Protein AF-A0A652L2B0-F1 (afdb_monomer_lite)

Radius of gyration: 30.52 Å; chains: 1; bounding box: 68×32×92 Å

Foldseek 3Di:
DVVLLVVLLVLLVVLLVQLPDQVQVVCVVPPQVVDPHSVVVRDDPVRSNVSSVVSNVSSVVSVVVSVVVVVVVVQADADLVLVVQLQVQLQVVLLPDWDFPPCVVVSSLVSSCVSCVPSHDSVQKDKDWDDDDVPQQWTKIWIAGVVRPWIKIKTKHWDFDAWDWDQDPVRDTDTGTITRIDMDIDTDGD

pLDDT: mean 88.32, std 8.08, range [51.72, 98.0]

Secondary structure (DSSP, 8-state):
-HHHHHHHHHHHHHHHHHHHS-HHHHHHHHTGGGSSSTTTTPPPHHHHHHHHHHHHHHHHHHHHHHHHHHHHHHTT---HHHHHHHHHHHHHHHHTS-EETT-HHHHHHHHHHHHTTTT--GGGEEEEEEPPPTT--EEEEEEEETT--S-EEEEEEEEEEEEEEEEPTTS-EEEEEEEEEEEEEEES--

Structure (mmCIF, N/CA/C/O backbo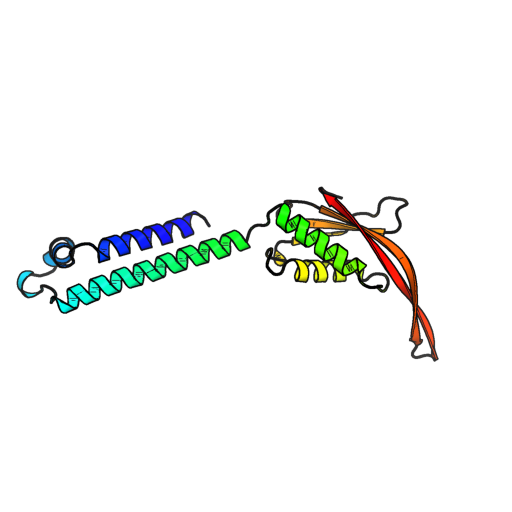ne):
data_AF-A0A652L2B0-F1
#
_entry.id   AF-A0A652L2B0-F1
#
loop_
_atom_site.group_PDB
_atom_site.id
_atom_site.type_symbol
_atom_site.label_atom_id
_atom_site.label_alt_id
_atom_site.label_comp_id
_atom_site.label_asym_id
_atom_site.label_entity_id
_atom_site.label_seq_id
_atom_site.pdbx_PDB_ins_code
_atom_site.Cartn_x
_atom_site.Cartn_y
_atom_site.Cartn_z
_atom_site.occupancy
_atom_site.B_iso_or_equiv
_atom_site.auth_seq_id
_atom_site.auth_comp_id
_atom_site.auth_asym_id
_atom_site.auth_atom_id
_atom_site.pdbx_PDB_model_num
ATOM 1 N N . MET A 1 1 ? -4.116 6.699 -10.993 1.00 77.44 1 MET A N 1
ATOM 2 C CA . MET A 1 1 ? -2.809 6.001 -10.922 1.00 77.44 1 MET A CA 1
ATOM 3 C C . MET A 1 1 ? -2.460 5.206 -12.184 1.00 77.44 1 MET A C 1
ATOM 5 O O . MET A 1 1 ? -1.324 5.304 -12.632 1.00 77.44 1 MET A O 1
ATOM 9 N N . VAL A 1 2 ? -3.421 4.528 -12.829 1.00 85.44 2 VAL A N 1
ATOM 10 C CA . VAL A 1 2 ? -3.210 3.717 -14.054 1.00 85.44 2 VAL A CA 1
ATOM 11 C C . VAL A 1 2 ? -2.380 4.409 -15.151 1.00 85.44 2 VAL A C 1
ATOM 13 O O . VAL A 1 2 ? -1.475 3.799 -15.711 1.00 85.44 2 VAL A O 1
ATOM 16 N N . GLY A 1 3 ? -2.623 5.696 -15.431 1.00 89.00 3 GLY A N 1
ATOM 17 C CA . GLY A 1 3 ? -1.866 6.432 -16.456 1.00 89.00 3 GLY A CA 1
ATOM 18 C C . GLY A 1 3 ? -0.367 6.580 -16.155 1.00 89.00 3 GLY A C 1
ATOM 19 O O . GLY A 1 3 ? 0.449 6.518 -17.071 1.00 89.00 3 GLY A O 1
ATOM 20 N N . VAL A 1 4 ? 0.008 6.726 -14.879 1.00 89.69 4 VAL A N 1
ATOM 21 C CA . VAL A 1 4 ? 1.415 6.833 -14.451 1.00 89.69 4 VAL A CA 1
ATOM 22 C C . VAL A 1 4 ? 2.105 5.471 -14.535 1.00 89.69 4 VAL A C 1
ATOM 24 O O . VAL A 1 4 ? 3.214 5.380 -15.054 1.00 89.69 4 VAL A O 1
ATOM 27 N N . ILE A 1 5 ? 1.419 4.405 -14.110 1.00 93.00 5 ILE A N 1
ATOM 28 C CA . ILE A 1 5 ? 1.907 3.022 -14.227 1.00 93.00 5 ILE A CA 1
ATOM 29 C C . ILE A 1 5 ? 2.167 2.681 -15.703 1.00 93.00 5 ILE A C 1
ATOM 31 O O . ILE A 1 5 ? 3.263 2.252 -16.063 1.00 93.00 5 ILE A O 1
ATOM 35 N N . ALA A 1 6 ? 1.196 2.955 -16.582 1.00 95.50 6 ALA A N 1
ATOM 36 C CA . ALA A 1 6 ? 1.334 2.728 -18.019 1.00 95.50 6 ALA A CA 1
ATOM 37 C C . ALA A 1 6 ? 2.507 3.520 -18.625 1.00 95.50 6 ALA A C 1
ATOM 39 O O . ALA A 1 6 ? 3.259 2.979 -19.436 1.00 95.50 6 ALA A O 1
ATOM 40 N N . LEU A 1 7 ? 2.703 4.776 -18.206 1.00 96.00 7 LEU A N 1
ATOM 41 C CA . LEU A 1 7 ? 3.830 5.596 -18.652 1.00 96.00 7 LEU A CA 1
ATOM 42 C C . LEU A 1 7 ? 5.180 4.943 -18.321 1.00 96.00 7 LEU A C 1
ATOM 44 O O . LEU A 1 7 ? 6.050 4.905 -19.191 1.00 96.00 7 LEU A O 1
ATOM 48 N N . PHE A 1 8 ? 5.362 4.401 -17.113 1.00 96.62 8 PHE A N 1
ATOM 49 C CA . PHE A 1 8 ? 6.611 3.728 -16.736 1.00 96.62 8 PHE A CA 1
ATOM 50 C C . PHE A 1 8 ? 6.899 2.506 -17.611 1.00 96.62 8 PHE A C 1
ATOM 52 O O . PHE A 1 8 ? 8.022 2.357 -18.097 1.00 96.62 8 PHE A O 1
ATOM 59 N N . PHE A 1 9 ? 5.888 1.691 -17.913 1.00 97.06 9 PHE A N 1
ATOM 60 C CA . PHE A 1 9 ? 6.055 0.549 -18.818 1.00 97.06 9 PHE A CA 1
ATOM 61 C C . PHE A 1 9 ? 6.338 0.965 -20.264 1.00 97.06 9 PHE A C 1
ATOM 63 O O . PHE A 1 9 ? 7.178 0.352 -20.926 1.00 97.06 9 PHE A O 1
ATOM 70 N N . ILE A 1 10 ? 5.700 2.031 -20.753 1.00 97.88 10 ILE A N 1
ATOM 71 C CA . ILE A 1 10 ? 5.982 2.583 -22.085 1.00 97.88 10 ILE A CA 1
ATOM 72 C C . ILE A 1 10 ? 7.428 3.083 -22.155 1.00 97.88 10 ILE A C 1
ATOM 74 O O . ILE A 1 10 ? 8.141 2.762 -23.106 1.00 97.88 10 ILE A O 1
ATOM 78 N N . LEU A 1 11 ? 7.889 3.830 -21.148 1.00 96.81 11 LEU A N 1
ATOM 79 C CA . LEU A 1 11 ? 9.273 4.300 -21.080 1.00 96.81 11 LEU A CA 1
ATOM 80 C C . LEU A 1 11 ? 10.252 3.123 -21.032 1.00 96.81 11 LEU A C 1
ATOM 82 O O . LEU A 1 11 ? 11.210 3.110 -21.806 1.00 96.81 11 LEU A O 1
ATOM 86 N N . ALA A 1 12 ? 9.984 2.108 -20.207 1.00 97.12 12 ALA A N 1
ATOM 87 C CA . ALA A 1 12 ? 10.787 0.889 -20.168 1.00 97.12 12 ALA A CA 1
ATOM 88 C C . ALA A 1 12 ? 10.887 0.243 -21.560 1.00 97.12 12 ALA A C 1
ATOM 90 O O . ALA A 1 12 ? 11.993 -0.017 -22.036 1.00 97.12 12 ALA A O 1
ATOM 91 N N . ALA A 1 13 ? 9.761 0.071 -22.261 1.00 97.56 13 ALA A N 1
ATOM 92 C CA . ALA A 1 13 ? 9.728 -0.498 -23.608 1.00 97.56 13 ALA A CA 1
ATOM 93 C C . ALA A 1 13 ? 10.530 0.336 -24.622 1.00 97.56 13 ALA A C 1
ATOM 95 O O . ALA A 1 13 ? 11.301 -0.220 -25.407 1.00 97.56 13 ALA A O 1
ATOM 96 N N . VAL A 1 14 ? 10.412 1.667 -24.581 1.00 96.94 14 VAL A N 1
ATOM 97 C CA . VAL A 1 14 ? 11.200 2.573 -25.435 1.00 96.94 14 VAL A CA 1
ATOM 98 C C . VAL A 1 14 ? 12.698 2.380 -25.193 1.00 96.94 14 VAL A C 1
ATOM 100 O O . VAL A 1 14 ? 13.459 2.246 -26.152 1.00 96.94 14 VAL A O 1
ATOM 103 N N . PHE A 1 15 ? 13.133 2.314 -23.935 1.00 96.00 15 PHE A N 1
ATOM 104 C CA . PHE A 1 15 ? 14.544 2.121 -23.599 1.00 96.00 15 PHE A CA 1
ATOM 105 C C . PHE A 1 15 ? 15.066 0.723 -23.969 1.00 96.00 15 PHE A C 1
ATOM 107 O O . PHE A 1 15 ? 16.205 0.617 -24.429 1.00 96.00 15 PHE A O 1
ATOM 114 N N . VAL A 1 16 ? 14.240 -0.326 -23.875 1.00 96.62 16 VAL A N 1
ATOM 115 C CA . VAL A 1 16 ? 14.579 -1.661 -24.407 1.00 96.62 16 VAL A CA 1
ATOM 116 C C . VAL A 1 16 ? 14.812 -1.586 -25.913 1.00 96.62 16 VAL A C 1
ATOM 118 O O . VAL A 1 16 ? 15.856 -2.025 -26.396 1.00 96.62 16 VAL A O 1
ATOM 121 N N . VAL A 1 17 ? 13.889 -0.971 -26.660 1.00 95.25 17 VAL A N 1
ATOM 122 C CA . VAL A 1 17 ? 14.032 -0.807 -28.114 1.00 95.25 17 VAL A CA 1
ATOM 123 C C . VAL A 1 17 ? 15.309 -0.032 -28.445 1.00 95.25 17 VAL A C 1
ATOM 125 O O . VAL A 1 17 ? 16.081 -0.470 -29.295 1.00 95.25 17 VAL A O 1
ATOM 128 N N . LEU A 1 18 ? 15.592 1.070 -27.746 1.00 92.88 18 LEU A N 1
ATOM 129 C CA . LEU A 1 18 ? 16.825 1.843 -27.939 1.00 92.88 18 LEU A CA 1
ATOM 130 C C . LEU A 1 18 ? 18.097 1.043 -27.613 1.00 92.88 18 LEU A C 1
ATOM 132 O O . LEU A 1 18 ? 19.114 1.229 -28.281 1.00 92.88 18 LEU A O 1
ATOM 136 N N . GLY A 1 19 ? 18.051 0.154 -26.618 1.00 91.75 19 GLY A N 1
ATOM 137 C CA . GLY A 1 19 ? 19.157 -0.740 -26.269 1.00 91.75 19 GLY A CA 1
ATOM 138 C C . GLY A 1 19 ? 19.391 -1.855 -27.295 1.00 91.75 19 GLY A C 1
ATOM 139 O O . GLY A 1 19 ? 20.537 -2.252 -27.516 1.00 91.75 19 GLY A O 1
ATOM 140 N N . CYS A 1 20 ? 18.326 -2.335 -27.945 1.00 93.00 20 CYS A N 1
ATOM 141 C CA . CYS A 1 20 ? 18.383 -3.395 -28.958 1.00 93.00 20 CYS A CA 1
ATOM 142 C C . CYS A 1 20 ? 18.699 -2.880 -30.370 1.00 93.00 20 CYS A C 1
ATOM 144 O O . CYS A 1 20 ? 19.272 -3.613 -31.178 1.00 93.00 20 CYS A O 1
ATOM 146 N N . VAL A 1 21 ? 18.324 -1.641 -30.694 1.00 93.50 21 VAL A N 1
ATOM 147 C CA . VAL A 1 21 ? 18.618 -1.037 -31.997 1.00 93.50 21 VAL A CA 1
ATOM 148 C C . VAL A 1 21 ? 20.118 -0.761 -32.125 1.00 93.50 21 VAL A C 1
ATOM 150 O O . VAL A 1 21 ? 20.822 -0.433 -31.169 1.00 93.50 21 VAL A O 1
ATOM 153 N N . ASP A 1 22 ? 20.626 -0.877 -33.350 1.00 89.19 22 ASP A N 1
ATOM 154 C CA . ASP A 1 22 ? 22.009 -0.537 -33.635 1.00 89.19 22 ASP A CA 1
ATOM 155 C C . ASP A 1 22 ? 22.294 0.951 -33.349 1.00 89.19 22 ASP A C 1
ATOM 157 O O . ASP A 1 22 ? 21.784 1.844 -34.031 1.00 89.19 22 ASP A O 1
ATOM 161 N N . GLN A 1 23 ? 23.125 1.221 -32.338 1.00 87.19 23 GLN A N 1
ATOM 162 C CA . GLN A 1 23 ? 23.474 2.580 -31.917 1.00 87.19 23 GLN A CA 1
ATOM 163 C C . GLN A 1 23 ? 24.174 3.378 -33.007 1.00 87.19 23 GLN A C 1
ATOM 165 O O . GLN A 1 23 ? 23.935 4.580 -33.129 1.00 87.19 23 GLN A O 1
ATOM 170 N N . ARG A 1 24 ? 24.940 2.705 -33.869 1.00 89.38 24 ARG A N 1
ATOM 171 C CA . ARG A 1 24 ? 25.537 3.336 -35.044 1.00 89.38 24 ARG A CA 1
ATOM 172 C C . ARG A 1 24 ? 24.455 3.897 -35.968 1.00 89.38 24 ARG A C 1
ATOM 174 O O . ARG A 1 24 ? 24.535 5.033 -36.430 1.00 89.38 24 ARG A O 1
ATOM 181 N N . ARG A 1 25 ? 23.379 3.136 -36.178 1.00 89.75 25 ARG A N 1
ATOM 182 C CA . ARG A 1 25 ? 22.225 3.568 -36.979 1.00 89.75 25 ARG A CA 1
ATOM 183 C C . ARG A 1 25 ? 21.449 4.706 -36.313 1.00 89.75 25 ARG A C 1
ATOM 185 O O . ARG A 1 25 ? 20.971 5.594 -37.019 1.00 89.75 25 ARG A O 1
ATOM 192 N N . LEU A 1 26 ? 21.325 4.695 -34.984 1.00 89.88 26 LEU A N 1
ATOM 193 C CA . LEU A 1 26 ? 20.711 5.795 -34.229 1.00 89.88 26 LEU A CA 1
ATOM 194 C C . LEU A 1 26 ? 21.518 7.088 -34.369 1.00 89.88 26 LEU A C 1
ATOM 196 O O . LEU A 1 26 ? 20.927 8.129 -34.653 1.00 89.88 26 LEU A O 1
ATOM 200 N N . TYR A 1 27 ? 22.847 7.014 -34.262 1.00 91.81 27 TYR A N 1
ATOM 201 C CA . TYR A 1 27 ? 23.738 8.159 -34.452 1.00 91.81 27 TYR A CA 1
ATOM 202 C C . TYR A 1 27 ? 23.524 8.821 -35.821 1.00 91.81 27 TYR A C 1
ATOM 204 O O . TYR A 1 27 ? 23.238 10.019 -35.909 1.00 91.81 27 TYR A O 1
ATOM 212 N N . TRP A 1 28 ? 23.572 8.026 -36.893 1.00 93.38 28 TRP A N 1
ATOM 213 C CA . TRP A 1 28 ? 23.409 8.538 -38.254 1.00 93.38 28 TRP A CA 1
ATOM 214 C C . TRP A 1 28 ? 22.024 9.135 -38.520 1.00 93.38 28 TRP A C 1
ATOM 216 O O . TRP A 1 28 ? 21.904 10.074 -39.302 1.00 93.38 28 TRP A O 1
ATOM 226 N N . ARG A 1 29 ? 20.977 8.637 -37.852 1.00 92.75 29 ARG A N 1
ATOM 227 C CA . ARG A 1 29 ? 19.613 9.164 -38.011 1.00 92.75 29 ARG A CA 1
ATOM 228 C C . ARG A 1 29 ? 19.322 10.401 -37.168 1.00 92.75 29 ARG A C 1
ATOM 230 O O . ARG A 1 29 ? 18.570 11.256 -37.621 1.00 92.75 29 ARG A O 1
ATOM 237 N N . LEU A 1 30 ? 19.853 10.480 -35.948 1.00 91.56 30 LEU A N 1
ATOM 238 C CA . LEU A 1 30 ? 19.378 11.444 -34.946 1.00 91.56 30 LEU A CA 1
ATOM 239 C C . LEU A 1 30 ? 20.395 12.532 -34.596 1.00 91.56 30 LEU A C 1
ATOM 241 O O . LEU A 1 30 ? 19.986 13.627 -34.205 1.00 91.56 30 LEU A O 1
ATOM 245 N N . SER A 1 31 ? 21.695 12.261 -34.725 1.00 89.12 31 SER A N 1
ATOM 246 C CA . SER A 1 31 ? 22.749 13.174 -34.260 1.00 89.12 31 SER A CA 1
ATOM 247 C C . SER A 1 31 ? 23.747 13.595 -35.331 1.00 89.12 31 SER A C 1
ATOM 249 O O . SER A 1 31 ? 24.297 14.685 -35.208 1.00 89.12 31 SER A O 1
ATOM 251 N N . ALA A 1 32 ? 23.962 12.802 -36.385 1.00 92.94 32 ALA A N 1
ATOM 252 C CA . ALA A 1 32 ? 24.963 13.099 -37.416 1.00 92.94 32 ALA A CA 1
ATOM 253 C C . ALA A 1 32 ? 24.774 14.478 -38.075 1.00 92.94 32 ALA A C 1
ATOM 255 O O . ALA A 1 32 ? 25.750 15.177 -38.327 1.00 92.94 32 ALA A O 1
ATOM 256 N N . TRP A 1 33 ? 23.528 14.926 -38.264 1.00 94.12 33 TRP A N 1
ATOM 257 C CA . TRP A 1 33 ? 23.214 16.236 -38.854 1.00 94.12 33 TRP A CA 1
ATOM 258 C C . TRP A 1 33 ? 23.757 17.437 -38.061 1.00 94.12 33 TRP A C 1
ATOM 260 O O . TRP A 1 33 ? 23.847 18.535 -38.603 1.00 94.12 33 TRP A O 1
ATOM 270 N N . ARG A 1 34 ? 24.106 17.250 -36.780 1.00 94.38 34 ARG A N 1
ATOM 271 C CA . ARG A 1 34 ? 24.633 18.316 -35.913 1.00 94.38 34 ARG A CA 1
ATOM 272 C C . ARG A 1 34 ? 26.104 18.628 -36.185 1.00 94.38 34 ARG A C 1
ATOM 274 O O . ARG A 1 34 ? 26.583 19.678 -35.765 1.00 94.38 34 ARG A O 1
ATOM 281 N N . TYR A 1 35 ? 26.823 17.729 -36.855 1.00 92.75 35 TYR A N 1
ATOM 282 C CA . TYR A 1 35 ? 28.258 17.848 -37.088 1.00 92.75 35 TYR A CA 1
ATOM 283 C C . TYR A 1 35 ? 28.543 18.252 -38.535 1.00 92.75 35 TYR A C 1
ATOM 285 O O . TYR A 1 35 ? 27.925 17.748 -39.469 1.00 92.75 35 TYR A O 1
ATOM 293 N N . ARG A 1 36 ? 29.526 19.142 -38.729 1.00 92.12 36 ARG A N 1
ATOM 294 C CA . ARG A 1 36 ? 30.008 19.530 -40.067 1.00 92.12 36 ARG A CA 1
ATOM 295 C C . ARG A 1 36 ? 30.695 18.366 -40.792 1.00 92.12 36 ARG A C 1
ATOM 297 O O . ARG A 1 36 ? 30.626 18.292 -42.012 1.00 92.12 36 ARG A O 1
ATOM 304 N N . ASP A 1 37 ? 31.324 17.476 -40.026 1.00 93.12 37 ASP A N 1
ATOM 305 C CA . ASP A 1 37 ? 31.871 16.199 -40.482 1.00 93.12 37 ASP A CA 1
ATOM 306 C C . ASP A 1 37 ? 31.379 15.073 -39.548 1.00 93.12 37 ASP A C 1
ATOM 308 O O . ASP A 1 37 ? 31.941 14.871 -38.465 1.00 93.12 37 ASP A O 1
ATOM 312 N N . PRO A 1 38 ? 30.283 14.379 -39.898 1.00 90.31 38 PRO A N 1
ATOM 313 C CA . PRO A 1 38 ? 29.720 13.323 -39.062 1.00 90.31 38 PRO A CA 1
ATOM 314 C C . PRO A 1 38 ? 30.550 12.034 -39.058 1.00 90.31 38 PRO A C 1
ATOM 316 O O . PRO A 1 38 ? 30.502 11.296 -38.080 1.00 90.31 38 PRO A O 1
ATOM 319 N N . ALA A 1 39 ? 31.342 11.756 -40.098 1.00 90.88 39 ALA A N 1
ATOM 320 C CA . ALA A 1 39 ? 32.181 10.556 -40.120 1.00 90.88 39 ALA A CA 1
ATOM 321 C C . ALA A 1 39 ? 33.335 10.667 -39.110 1.00 90.88 39 ALA A C 1
ATOM 323 O O . ALA A 1 39 ? 33.667 9.693 -38.438 1.00 90.88 39 ALA A O 1
ATOM 324 N N . ALA A 1 40 ? 33.897 11.869 -38.947 1.00 90.06 40 ALA A N 1
ATOM 325 C CA . ALA A 1 40 ? 34.946 12.131 -37.961 1.00 90.06 40 ALA A CA 1
ATOM 326 C C . ALA A 1 40 ? 34.450 12.125 -36.500 1.00 90.06 40 ALA A C 1
ATOM 328 O O . ALA A 1 40 ? 35.252 11.960 -35.585 1.00 90.06 40 ALA A O 1
ATOM 329 N N . ASN A 1 41 ? 33.143 12.305 -36.271 1.00 89.12 41 ASN A N 1
ATOM 330 C CA . ASN A 1 41 ? 32.530 12.372 -34.938 1.00 89.12 41 ASN A CA 1
ATOM 331 C C . ASN A 1 41 ? 31.717 11.113 -34.592 1.00 89.12 41 ASN A C 1
ATOM 333 O O . ASN A 1 41 ? 30.843 11.160 -33.720 1.00 89.12 41 ASN A O 1
ATOM 337 N N . GLU A 1 42 ? 31.953 10.004 -35.292 1.00 92.12 42 GLU A N 1
ATOM 338 C CA . GLU A 1 42 ? 31.260 8.752 -35.017 1.00 92.12 42 GLU A CA 1
ATOM 339 C C . GLU A 1 42 ? 31.690 8.179 -33.646 1.00 92.12 42 GLU A C 1
ATOM 341 O O . GLU A 1 42 ? 32.890 8.105 -33.359 1.00 92.12 42 GLU A O 1
ATOM 346 N N . PRO A 1 43 ? 30.750 7.756 -32.776 1.00 89.62 43 PRO A N 1
ATOM 347 C CA . PRO A 1 43 ? 31.089 7.141 -31.499 1.00 89.62 43 PRO A CA 1
ATOM 348 C C . PRO A 1 43 ? 31.899 5.856 -31.688 1.00 89.62 43 PRO A C 1
ATOM 350 O O . PRO A 1 43 ? 31.587 5.029 -32.544 1.00 89.62 43 PRO A O 1
ATOM 353 N N . SER A 1 44 ? 32.898 5.648 -30.831 1.00 91.69 44 SER A N 1
ATOM 354 C CA . SER A 1 44 ? 33.671 4.404 -30.821 1.00 91.69 44 SER A CA 1
ATOM 355 C C . SER A 1 44 ? 32.804 3.189 -30.461 1.00 91.69 44 SER A C 1
ATOM 357 O O . SER A 1 44 ? 31.781 3.304 -29.782 1.00 91.69 44 SER A O 1
ATOM 359 N N . ASP A 1 45 ? 33.246 1.982 -30.826 1.00 90.25 45 ASP A N 1
ATOM 360 C CA . ASP A 1 45 ? 32.544 0.736 -30.473 1.00 90.25 45 ASP A CA 1
ATOM 361 C C . ASP A 1 45 ? 32.377 0.539 -28.960 1.00 90.25 45 ASP A C 1
ATOM 363 O O . ASP A 1 45 ? 31.432 -0.107 -28.500 1.00 90.25 45 ASP A O 1
ATOM 367 N N . ALA A 1 46 ? 33.305 1.078 -28.166 1.00 91.06 46 ALA A N 1
ATOM 368 C CA . ALA A 1 46 ? 33.191 1.091 -26.714 1.00 91.06 46 ALA A CA 1
ATOM 369 C C . ALA A 1 46 ? 32.058 2.023 -26.261 1.00 91.06 46 ALA A C 1
ATOM 371 O O . ALA A 1 46 ? 31.226 1.613 -25.453 1.00 91.06 46 ALA A O 1
ATOM 372 N N . ALA A 1 47 ? 31.971 3.230 -26.830 1.00 90.31 47 ALA A N 1
ATOM 373 C CA . ALA A 1 47 ? 30.892 4.171 -26.540 1.00 90.31 47 ALA A CA 1
ATOM 374 C C . ALA A 1 47 ? 29.518 3.604 -26.936 1.00 90.31 47 ALA A C 1
ATOM 376 O O . ALA A 1 47 ? 28.578 3.686 -26.148 1.00 90.31 47 ALA A O 1
ATOM 377 N N . ASN A 1 48 ? 29.421 2.936 -28.092 1.00 89.88 48 ASN A N 1
ATOM 378 C CA . ASN A 1 48 ? 28.193 2.264 -28.531 1.00 89.88 48 ASN A CA 1
ATOM 379 C C . ASN A 1 48 ? 27.785 1.116 -27.589 1.00 89.88 48 ASN A C 1
ATOM 381 O O . ASN A 1 48 ? 26.605 0.901 -27.320 1.00 89.88 48 ASN A O 1
ATOM 385 N N . ARG A 1 49 ? 28.748 0.359 -27.048 1.00 90.81 49 ARG A N 1
ATOM 386 C CA . ARG A 1 49 ? 28.445 -0.668 -26.037 1.00 90.81 49 ARG A CA 1
ATOM 387 C C . ARG A 1 49 ? 27.930 -0.040 -24.747 1.00 90.81 49 ARG A C 1
ATOM 389 O O . ARG A 1 49 ? 26.888 -0.465 -24.254 1.00 90.81 49 ARG A O 1
ATOM 396 N N . VAL A 1 50 ? 28.610 0.987 -24.241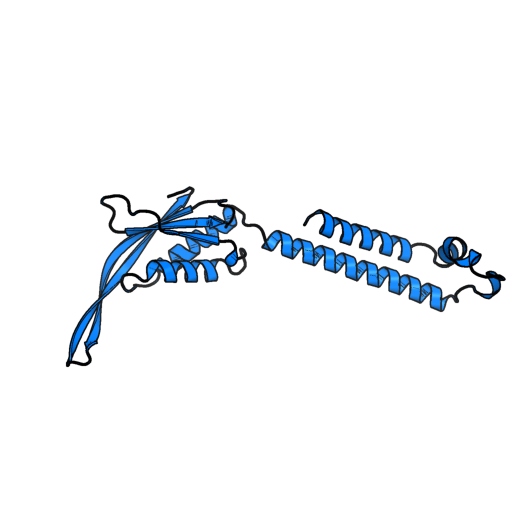 1.00 92.88 50 VAL A N 1
ATOM 397 C CA . VAL A 1 50 ? 28.193 1.715 -23.031 1.00 92.88 50 VAL A CA 1
ATOM 398 C C . VAL A 1 50 ? 26.794 2.302 -23.200 1.00 92.88 50 VAL A C 1
ATOM 400 O O . VAL A 1 50 ? 25.972 2.163 -22.300 1.00 92.88 50 VAL A O 1
ATOM 403 N N . GLY A 1 51 ? 26.481 2.883 -24.359 1.00 90.44 51 GLY A N 1
ATOM 404 C CA . GLY A 1 51 ? 25.153 3.421 -24.631 1.00 90.44 51 GLY A CA 1
ATOM 405 C C . GLY A 1 51 ? 24.058 2.350 -24.615 1.00 90.44 51 GLY A C 1
ATOM 406 O O . GLY A 1 51 ? 22.978 2.611 -24.086 1.00 90.44 51 GLY A O 1
ATOM 407 N N . ARG A 1 52 ? 24.316 1.142 -25.142 1.00 93.44 52 ARG A N 1
ATOM 408 C CA . ARG A 1 52 ? 23.353 0.024 -25.059 1.00 93.44 52 ARG A CA 1
ATOM 409 C C . ARG A 1 52 ? 23.127 -0.396 -23.613 1.00 93.44 52 ARG A C 1
ATOM 411 O O . ARG A 1 52 ? 21.982 -0.541 -23.196 1.00 93.44 52 ARG A O 1
ATOM 418 N N . PHE A 1 53 ? 24.205 -0.537 -22.842 1.00 94.75 53 PHE A N 1
ATOM 419 C CA . PHE A 1 53 ? 24.113 -0.863 -21.419 1.00 94.75 53 PHE A CA 1
ATOM 420 C C . PHE A 1 53 ? 23.348 0.203 -20.633 1.00 94.75 53 PHE A C 1
ATOM 422 O O . PHE A 1 53 ? 22.475 -0.144 -19.846 1.00 94.75 53 PHE A O 1
ATOM 429 N N . ALA A 1 54 ? 23.617 1.485 -20.877 1.00 95.00 54 ALA A N 1
ATOM 430 C CA . ALA A 1 54 ? 22.913 2.582 -20.222 1.00 95.00 54 ALA A CA 1
ATOM 431 C C . ALA A 1 54 ? 21.413 2.583 -20.558 1.00 95.00 54 ALA A C 1
ATOM 433 O O . ALA A 1 54 ? 20.589 2.745 -19.661 1.00 95.00 54 ALA A O 1
ATOM 434 N N . ALA A 1 55 ? 21.048 2.351 -21.825 1.00 94.12 55 ALA A N 1
ATOM 435 C CA . ALA A 1 55 ? 19.649 2.249 -22.233 1.00 94.12 55 ALA A CA 1
ATOM 436 C C . ALA A 1 55 ? 18.938 1.073 -21.543 1.00 94.12 55 ALA A C 1
ATOM 438 O O . ALA A 1 55 ? 17.852 1.253 -21.001 1.00 94.12 55 ALA A O 1
ATOM 439 N N . LEU A 1 56 ? 19.564 -0.106 -21.489 1.00 96.31 56 LEU A N 1
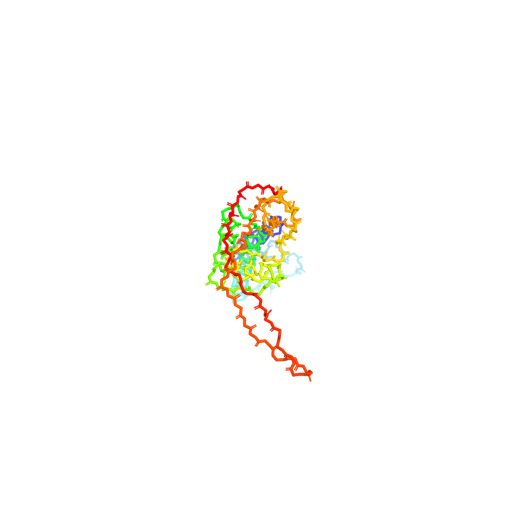ATOM 440 C CA . LEU A 1 56 ? 18.989 -1.272 -20.810 1.00 96.31 56 LEU A CA 1
ATOM 441 C C . LEU A 1 56 ? 18.902 -1.088 -19.288 1.00 96.31 56 LEU A C 1
ATOM 443 O O . LEU A 1 56 ? 17.922 -1.508 -18.679 1.00 96.31 56 LEU A O 1
ATOM 447 N N . LEU A 1 57 ? 19.882 -0.423 -18.673 1.00 97.62 57 LEU A N 1
ATOM 448 C CA . LEU A 1 57 ? 19.833 -0.074 -17.253 1.00 97.62 57 LEU A CA 1
ATOM 449 C C . LEU A 1 57 ? 18.646 0.852 -16.974 1.00 97.62 57 LEU A C 1
ATOM 451 O O . LEU A 1 57 ? 17.860 0.580 -16.070 1.00 97.62 57 LEU A O 1
ATOM 455 N N . LEU A 1 58 ? 18.473 1.906 -17.777 1.00 97.38 58 LEU A N 1
ATOM 456 C CA . LEU A 1 58 ? 17.329 2.813 -17.654 1.00 97.38 58 LEU A CA 1
ATOM 457 C C . LEU A 1 58 ? 15.999 2.086 -17.874 1.00 97.38 58 LEU A C 1
ATOM 459 O O . LEU A 1 58 ? 15.048 2.350 -17.143 1.00 97.38 58 LEU A O 1
ATOM 463 N N . ALA A 1 59 ? 15.933 1.139 -18.814 1.00 97.62 59 ALA A N 1
ATOM 464 C CA . ALA A 1 59 ? 14.758 0.286 -18.970 1.00 97.62 59 ALA A CA 1
ATOM 465 C C . ALA A 1 59 ? 14.446 -0.494 -17.685 1.00 97.62 59 ALA A C 1
ATOM 467 O O . ALA A 1 59 ? 13.295 -0.520 -17.257 1.00 97.62 59 ALA A O 1
ATOM 468 N N . GLY A 1 60 ? 15.465 -1.074 -17.044 1.00 97.50 60 GLY A N 1
ATOM 469 C CA . GLY A 1 60 ? 15.323 -1.767 -15.763 1.00 97.50 60 GLY A CA 1
ATOM 470 C C . GLY A 1 60 ? 14.827 -0.852 -14.639 1.00 97.50 60 GLY A C 1
ATOM 471 O O . GLY A 1 60 ? 13.949 -1.248 -13.879 1.00 97.50 60 GLY A O 1
ATOM 472 N N . VAL A 1 61 ? 15.323 0.388 -14.569 1.00 98.00 61 VAL A N 1
ATOM 473 C CA . VAL A 1 61 ? 14.856 1.391 -13.593 1.00 98.00 61 VAL A CA 1
ATOM 474 C C . VAL A 1 61 ? 13.376 1.713 -13.800 1.00 98.00 61 VAL A C 1
ATOM 476 O O . VAL A 1 61 ? 12.614 1.713 -12.835 1.00 98.00 61 VAL A O 1
ATOM 479 N N . TRP A 1 62 ? 12.950 1.947 -15.044 1.00 97.81 62 TRP A N 1
ATOM 480 C CA . TRP A 1 62 ? 11.545 2.231 -15.346 1.00 97.81 62 TRP A CA 1
ATOM 481 C C . TRP A 1 62 ? 10.636 1.031 -15.094 1.00 97.81 62 TRP A C 1
ATOM 483 O O . TRP A 1 62 ? 9.542 1.207 -14.565 1.00 97.81 62 TRP A O 1
ATOM 493 N N . LEU A 1 63 ? 11.094 -0.182 -15.412 1.00 97.62 63 LEU A N 1
ATOM 494 C CA . LEU A 1 63 ? 10.368 -1.412 -15.103 1.00 97.62 63 LEU A CA 1
ATOM 495 C C . LEU A 1 63 ? 10.170 -1.560 -13.588 1.00 97.62 63 LEU A C 1
ATOM 497 O O . LEU A 1 63 ? 9.053 -1.777 -13.134 1.00 97.62 63 LEU A O 1
ATOM 501 N N . PHE A 1 64 ? 11.241 -1.385 -12.809 1.00 96.75 64 PHE A N 1
ATOM 502 C CA . PHE A 1 64 ? 11.184 -1.453 -11.351 1.00 96.75 64 PHE A CA 1
ATOM 503 C C . PHE A 1 64 ? 10.242 -0.394 -10.766 1.00 96.75 64 PHE A C 1
ATOM 505 O O . PHE A 1 64 ? 9.420 -0.713 -9.911 1.00 96.75 64 PHE A O 1
ATOM 512 N N . ALA A 1 65 ? 10.315 0.848 -11.253 1.00 95.88 65 ALA A N 1
ATOM 513 C CA . ALA A 1 65 ? 9.395 1.910 -10.849 1.00 95.88 65 ALA A CA 1
ATOM 514 C C . ALA A 1 65 ? 7.933 1.569 -11.191 1.00 95.88 65 ALA A C 1
ATOM 516 O O . ALA A 1 65 ? 7.047 1.810 -10.375 1.00 95.88 65 ALA A O 1
ATOM 517 N N . GLY A 1 66 ? 7.689 0.965 -12.361 1.00 94.94 66 GLY A N 1
ATOM 518 C CA . GLY A 1 66 ? 6.387 0.436 -12.771 1.00 94.94 66 GLY A CA 1
ATOM 519 C C . GLY A 1 66 ? 5.841 -0.606 -11.798 1.00 94.94 66 GLY A C 1
ATOM 520 O O . GLY A 1 66 ? 4.716 -0.454 -11.329 1.00 94.94 66 GLY A O 1
ATOM 521 N N . CYS A 1 67 ? 6.649 -1.607 -11.438 1.00 94.12 67 CYS A N 1
ATOM 522 C CA . CYS A 1 67 ? 6.270 -2.624 -10.453 1.00 94.12 67 CYS A CA 1
ATOM 523 C C . CYS A 1 67 ? 5.950 -2.009 -9.091 1.00 94.12 67 CYS A C 1
ATOM 525 O O . CYS A 1 67 ? 4.872 -2.238 -8.562 1.00 94.12 67 CYS A O 1
ATOM 527 N N . ARG A 1 68 ? 6.821 -1.135 -8.572 1.00 92.94 68 ARG A N 1
ATOM 528 C CA . ARG A 1 68 ? 6.584 -0.475 -7.279 1.00 92.94 68 ARG A CA 1
ATOM 529 C C . ARG A 1 68 ? 5.327 0.391 -7.266 1.00 92.94 68 ARG A C 1
ATOM 531 O O . ARG A 1 68 ? 4.692 0.515 -6.227 1.00 92.94 68 ARG A O 1
ATOM 538 N N . ALA A 1 69 ? 4.988 1.011 -8.394 1.00 89.62 69 ALA A N 1
ATOM 539 C CA . ALA A 1 69 ? 3.764 1.789 -8.520 1.00 89.62 69 ALA A CA 1
ATOM 540 C C . ALA A 1 69 ? 2.507 0.904 -8.572 1.00 89.62 69 ALA A C 1
ATOM 542 O O . ALA A 1 69 ? 1.461 1.358 -8.120 1.00 89.62 69 ALA A O 1
ATOM 543 N N . MET A 1 70 ? 2.600 -0.323 -9.102 1.00 87.44 70 MET A N 1
ATOM 544 C CA . MET A 1 70 ? 1.521 -1.314 -9.005 1.00 87.44 70 MET A CA 1
ATOM 545 C C 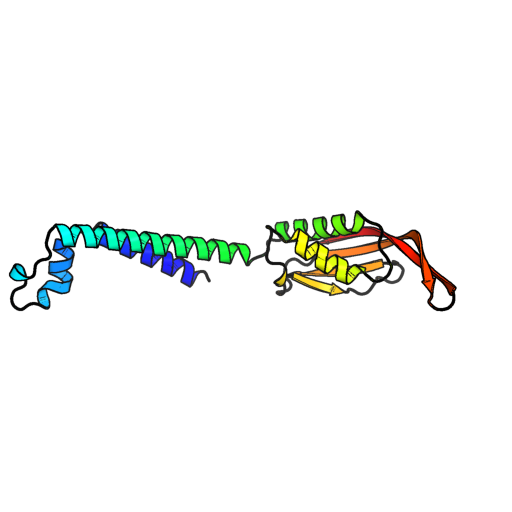. MET A 1 70 ? 1.367 -1.808 -7.571 1.00 87.44 70 MET A C 1
ATOM 547 O O . MET A 1 70 ? 0.275 -1.689 -7.044 1.00 87.44 70 MET A O 1
ATOM 551 N N . ASP A 1 71 ? 2.456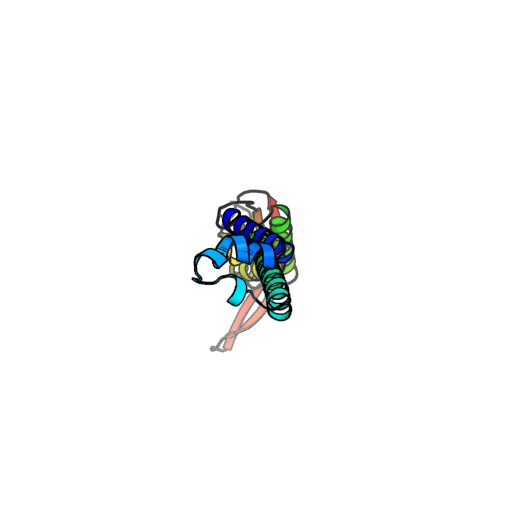 -2.221 -6.913 1.00 85.31 71 ASP A N 1
ATOM 552 C CA . ASP A 1 71 ? 2.413 -2.669 -5.510 1.00 85.31 71 ASP A CA 1
ATOM 553 C C . ASP A 1 71 ? 1.793 -1.598 -4.600 1.00 85.31 71 ASP A C 1
ATOM 555 O O . ASP A 1 71 ? 0.990 -1.892 -3.720 1.00 85.31 71 ASP A O 1
ATOM 559 N N . PHE A 1 72 ? 2.153 -0.331 -4.832 1.00 81.81 72 PHE A N 1
ATOM 560 C CA . PHE A 1 72 ? 1.563 0.790 -4.111 1.00 81.81 72 PHE A CA 1
ATOM 561 C C . PHE A 1 72 ? 0.075 0.955 -4.413 1.00 81.81 72 PHE A C 1
ATOM 563 O O . PHE A 1 72 ? -0.670 1.263 -3.499 1.00 81.81 72 PHE A O 1
ATOM 570 N N . ALA A 1 73 ? -0.348 0.797 -5.670 1.00 81.06 73 ALA A N 1
ATOM 571 C CA . ALA A 1 73 ? -1.745 0.953 -6.059 1.00 81.06 73 ALA A CA 1
ATOM 572 C C . ALA A 1 73 ? -2.629 -0.197 -5.557 1.00 81.06 73 ALA A C 1
ATOM 574 O O . ALA A 1 73 ? -3.761 0.064 -5.163 1.00 81.06 73 ALA A O 1
ATOM 575 N N . ASP A 1 74 ? -2.110 -1.424 -5.554 1.00 77.12 74 ASP A N 1
ATOM 576 C CA . ASP A 1 74 ? -2.802 -2.598 -5.021 1.00 77.12 74 ASP A CA 1
ATOM 577 C C . ASP A 1 74 ? -2.940 -2.476 -3.499 1.00 77.12 74 ASP A C 1
ATOM 579 O O . ASP A 1 74 ? -4.044 -2.576 -2.974 1.00 77.12 74 ASP A O 1
ATOM 583 N N . GLY A 1 75 ? -1.859 -2.107 -2.799 1.00 70.38 75 GLY A N 1
ATOM 584 C CA . GLY A 1 75 ? -1.882 -1.827 -1.358 1.00 70.38 75 GLY A CA 1
ATOM 585 C C . GLY A 1 75 ? -2.634 -0.549 -0.957 1.00 70.38 75 GLY A C 1
ATOM 586 O O . GLY A 1 75 ? -2.568 -0.146 0.201 1.00 70.38 75 GLY A O 1
ATOM 587 N N . ASP A 1 76 ? -3.301 0.123 -1.898 1.00 74.31 76 ASP A N 1
ATOM 588 C CA . ASP A 1 76 ? -4.107 1.324 -1.663 1.00 74.31 76 ASP A CA 1
ATOM 589 C C . ASP A 1 76 ? -5.613 1.015 -1.644 1.00 74.31 76 ASP A C 1
ATOM 591 O O . ASP A 1 76 ? -6.406 1.814 -1.139 1.00 74.31 76 ASP A O 1
ATOM 595 N N . SER A 1 77 ? -6.033 -0.117 -2.210 1.00 81.12 77 SER A N 1
ATOM 596 C CA . SER A 1 77 ? -7.440 -0.515 -2.299 1.00 81.12 77 SER A CA 1
ATOM 597 C C . SER A 1 77 ? -7.766 -1.629 -1.319 1.00 81.12 77 SER A C 1
ATOM 599 O O . SER A 1 77 ? -6.967 -2.534 -1.135 1.00 81.12 77 SER A O 1
ATOM 601 N N . TRP A 1 78 ? -8.966 -1.573 -0.748 1.00 87.81 78 TRP A N 1
ATOM 602 C CA . TRP A 1 78 ? -9.541 -2.682 0.004 1.00 87.81 78 TRP A CA 1
ATOM 603 C C . TRP A 1 78 ? -10.434 -3.510 -0.912 1.00 87.81 78 TRP A C 1
ATOM 605 O O . TRP A 1 78 ? -11.237 -2.964 -1.673 1.00 87.81 78 TRP A O 1
ATOM 615 N N . THR A 1 79 ? -10.347 -4.824 -0.809 1.00 90.00 79 THR A N 1
ATOM 616 C CA . THR A 1 79 ? -11.367 -5.748 -1.303 1.00 90.00 79 THR A CA 1
ATOM 617 C C . THR A 1 79 ? -12.363 -6.078 -0.193 1.00 90.00 79 THR A C 1
ATOM 619 O O . THR A 1 79 ? -12.104 -5.879 0.998 1.00 90.00 79 THR A O 1
ATOM 622 N N . ARG A 1 80 ? -13.537 -6.605 -0.569 1.00 91.69 80 ARG A N 1
ATOM 623 C CA . ARG A 1 80 ? -14.540 -7.044 0.414 1.00 91.69 80 ARG A CA 1
ATOM 624 C C . ARG A 1 80 ? -13.987 -8.156 1.304 1.00 91.69 80 ARG A C 1
ATOM 626 O O . ARG A 1 80 ? -14.299 -8.202 2.491 1.00 91.69 80 ARG A O 1
ATOM 633 N N . GLU A 1 81 ? -13.210 -9.059 0.721 1.00 92.00 81 GLU A N 1
ATOM 634 C CA . GLU A 1 81 ? -12.614 -10.205 1.393 1.00 92.00 81 GLU A CA 1
ATOM 635 C C . GLU A 1 81 ? -11.536 -9.777 2.397 1.00 92.00 81 GLU A C 1
ATOM 637 O O . GLU A 1 81 ? -11.587 -10.228 3.539 1.00 92.00 81 GLU A O 1
ATOM 642 N N . GLU A 1 82 ? -10.630 -8.869 2.020 1.00 92.12 82 GLU A N 1
ATOM 643 C CA . GLU A 1 82 ? -9.638 -8.282 2.940 1.00 92.12 82 GLU A CA 1
ATOM 644 C C . GLU A 1 82 ? -10.338 -7.559 4.095 1.00 92.12 82 GLU A C 1
ATOM 646 O O . GLU A 1 82 ? -10.030 -7.796 5.261 1.00 92.12 82 GLU A O 1
ATOM 651 N N . MET A 1 83 ? -11.361 -6.754 3.788 1.00 93.62 83 MET A N 1
ATOM 652 C CA . MET A 1 83 ? -12.132 -6.043 4.807 1.00 93.62 83 MET A CA 1
ATOM 653 C C . MET A 1 83 ? -12.802 -7.008 5.793 1.00 93.62 83 MET A C 1
ATOM 655 O O . MET A 1 83 ? -12.749 -6.802 7.005 1.00 93.62 83 MET A O 1
ATOM 659 N N . ARG A 1 84 ? -13.399 -8.095 5.291 1.00 94.88 84 ARG A N 1
ATOM 660 C CA . ARG A 1 84 ? -14.000 -9.130 6.137 1.00 94.88 84 ARG A CA 1
ATOM 661 C C . ARG A 1 84 ? -12.959 -9.785 7.041 1.00 94.88 84 ARG A C 1
ATOM 663 O O . ARG A 1 84 ? -13.228 -9.954 8.227 1.00 94.88 84 ARG A O 1
ATOM 670 N N . THR A 1 85 ? -11.804 -10.152 6.491 1.00 94.75 85 THR A N 1
ATOM 671 C CA . THR A 1 85 ? -10.703 -10.768 7.246 1.00 94.75 85 THR A CA 1
ATOM 672 C C . THR A 1 85 ? -10.243 -9.852 8.375 1.00 94.75 85 THR A C 1
ATOM 674 O O . THR A 1 85 ? -10.172 -10.293 9.519 1.00 94.75 85 THR A O 1
ATOM 677 N N . VAL A 1 86 ? -10.023 -8.569 8.083 1.00 95.06 86 VAL A N 1
ATOM 678 C CA . VAL A 1 86 ? -9.564 -7.579 9.067 1.00 95.06 86 VAL A CA 1
ATOM 679 C C . VAL A 1 86 ? -10.603 -7.328 10.152 1.00 95.06 86 VAL A C 1
ATOM 681 O O . VAL A 1 86 ? -10.266 -7.325 11.333 1.00 95.06 86 VAL A O 1
ATOM 684 N N . VAL A 1 87 ? -11.873 -7.162 9.779 1.00 95.31 87 VAL A N 1
ATOM 685 C CA . VAL A 1 87 ? -12.957 -6.930 10.742 1.00 95.31 87 VAL A CA 1
ATOM 686 C C . VAL A 1 87 ? -13.150 -8.135 11.668 1.00 95.31 87 VAL A C 1
ATOM 688 O O . VAL A 1 87 ? -13.302 -7.953 12.875 1.00 95.31 87 VAL A O 1
ATOM 691 N N . VAL A 1 88 ? -13.118 -9.357 11.128 1.00 95.31 88 VAL A N 1
ATOM 692 C CA . VAL A 1 88 ? -13.246 -10.587 11.927 1.00 95.31 88 VAL A CA 1
ATOM 693 C C . VAL A 1 88 ? -12.034 -10.772 12.838 1.00 95.31 88 VAL A C 1
ATOM 695 O O . VAL A 1 88 ? -12.215 -11.004 14.028 1.00 95.31 88 VAL A O 1
ATOM 698 N N . ALA A 1 89 ? -10.814 -10.599 12.326 1.00 95.12 89 ALA A N 1
ATOM 699 C CA . ALA A 1 89 ? -9.598 -10.721 13.130 1.00 95.12 89 ALA A CA 1
ATOM 700 C C . ALA A 1 89 ? -9.541 -9.675 14.260 1.00 95.12 89 ALA A C 1
ATOM 702 O O . ALA A 1 89 ? -9.151 -9.991 15.387 1.00 95.12 89 ALA A O 1
ATOM 703 N N . ALA A 1 90 ? -9.976 -8.440 13.992 1.00 94.56 90 ALA A N 1
ATOM 704 C CA . ALA A 1 90 ? -10.074 -7.402 15.013 1.00 94.56 90 ALA A CA 1
ATOM 705 C C . ALA A 1 90 ? -11.108 -7.757 16.095 1.00 94.56 90 ALA A C 1
ATOM 707 O O . ALA A 1 90 ? -10.853 -7.557 17.283 1.00 94.56 90 ALA A O 1
ATOM 708 N N . ALA A 1 91 ? -12.254 -8.318 15.699 1.00 93.31 91 ALA A N 1
ATOM 709 C CA . ALA A 1 91 ? -13.280 -8.771 16.629 1.00 93.31 91 ALA A CA 1
ATOM 710 C C . ALA A 1 91 ? -12.782 -9.930 17.513 1.00 93.31 91 ALA A C 1
ATOM 712 O O . ALA A 1 91 ? -12.902 -9.849 18.734 1.00 93.31 91 ALA A O 1
ATOM 713 N N . GLU A 1 92 ? -12.135 -10.942 16.926 1.00 92.69 92 GLU A N 1
ATOM 714 C CA . GLU A 1 92 ? -11.526 -12.067 17.658 1.00 92.69 92 GLU A CA 1
ATOM 715 C C . GLU A 1 92 ? -10.449 -11.599 18.650 1.00 92.69 92 GLU A C 1
ATOM 717 O O . GLU A 1 92 ? -10.374 -12.097 19.772 1.00 92.69 92 GLU A O 1
ATOM 722 N N . THR A 1 93 ? -9.644 -10.603 18.268 1.00 91.94 93 THR A N 1
ATOM 723 C CA . THR A 1 93 ? -8.614 -10.020 19.145 1.00 91.94 93 THR A CA 1
ATOM 724 C C . THR A 1 93 ? -9.237 -9.345 20.367 1.00 91.94 93 THR A C 1
ATOM 726 O O . THR A 1 93 ? -8.717 -9.463 21.475 1.00 91.94 93 THR A O 1
ATOM 729 N N . ILE A 1 94 ? -10.371 -8.664 20.191 1.00 89.44 94 ILE A N 1
ATOM 730 C CA . ILE A 1 94 ? -11.096 -8.040 21.302 1.00 89.44 94 ILE A CA 1
ATOM 731 C C . ILE A 1 94 ? -11.737 -9.095 22.208 1.00 89.44 94 ILE A C 1
ATOM 733 O O . ILE A 1 94 ? -11.715 -8.933 23.424 1.00 89.44 94 ILE A O 1
ATOM 737 N N . GLU A 1 95 ? -12.295 -10.165 21.643 1.00 89.50 95 GLU A N 1
ATOM 738 C CA . GLU A 1 95 ? -12.915 -11.251 22.416 1.00 89.50 95 GLU A CA 1
ATOM 739 C C . GLU A 1 95 ? -11.920 -12.067 23.250 1.00 89.50 95 GLU A C 1
ATOM 741 O O . GLU A 1 95 ? -12.323 -12.704 24.223 1.00 89.50 95 GLU A O 1
ATOM 746 N N . ALA A 1 96 ? -10.639 -12.082 22.872 1.00 87.00 96 ALA A N 1
ATOM 747 C CA . ALA A 1 96 ? -9.637 -12.945 23.493 1.00 87.00 96 ALA A CA 1
ATOM 748 C C . ALA A 1 96 ? -9.359 -12.619 24.972 1.00 87.00 96 ALA A C 1
ATOM 750 O O . ALA A 1 96 ? -9.005 -13.520 25.734 1.00 87.00 96 ALA A O 1
ATOM 751 N N . ASP A 1 97 ? -9.538 -11.360 25.374 1.00 83.12 97 ASP A N 1
ATOM 752 C CA . ASP A 1 97 ? -9.200 -10.855 26.705 1.00 83.12 97 ASP A CA 1
ATOM 753 C C . ASP A 1 97 ? -10.417 -10.198 27.387 1.00 83.12 97 ASP A C 1
ATOM 755 O O . ASP A 1 97 ? -11.360 -9.752 26.733 1.00 83.12 97 ASP A O 1
ATOM 759 N N . ALA A 1 98 ? -10.407 -10.134 28.723 1.00 77.81 98 ALA A N 1
ATOM 760 C CA . ALA A 1 98 ? -11.408 -9.397 29.495 1.00 77.81 98 ALA A CA 1
ATOM 761 C C . ALA A 1 98 ? -11.016 -7.918 29.595 1.00 77.81 98 ALA A C 1
ATOM 763 O O . ALA A 1 98 ? -9.854 -7.597 29.855 1.00 77.81 98 ALA A O 1
ATOM 764 N N . HIS A 1 99 ? -11.989 -7.015 29.432 1.00 79.38 99 HIS A N 1
ATOM 765 C CA . HIS A 1 99 ? -11.701 -5.585 29.274 1.00 79.38 99 HIS A CA 1
ATOM 766 C C . HIS A 1 99 ? -12.437 -4.696 30.276 1.00 79.38 99 HIS A C 1
ATOM 768 O O . HIS A 1 99 ? -13.586 -4.979 30.640 1.00 79.38 99 HIS A O 1
ATOM 774 N N . PRO A 1 100 ? -11.816 -3.581 30.708 1.00 75.19 100 PRO A N 1
ATOM 775 C CA . PRO A 1 100 ? -12.493 -2.576 31.514 1.00 75.19 100 PRO A CA 1
ATOM 776 C C . PRO A 1 100 ? -13.590 -1.874 30.701 1.00 75.19 100 PRO A C 1
ATOM 778 O O . PRO A 1 100 ? -13.493 -1.701 29.482 1.00 75.19 100 PRO A O 1
ATOM 781 N N . SER A 1 101 ? -14.647 -1.424 31.379 1.00 70.88 101 SER A N 1
ATOM 782 C CA . SER A 1 101 ? -15.740 -0.711 30.715 1.00 70.88 101 SER A CA 1
ATOM 783 C C . SER A 1 101 ? -15.272 0.574 30.019 1.00 70.88 101 SER A C 1
ATOM 785 O O . SER A 1 101 ? -14.516 1.372 30.569 1.00 70.88 101 SER A O 1
ATOM 787 N N . GLY A 1 102 ? -15.786 0.805 28.807 1.00 68.31 102 GLY A N 1
ATOM 788 C CA . GLY A 1 102 ? -15.631 2.071 28.080 1.00 68.31 102 GLY A CA 1
ATOM 789 C C . GLY A 1 102 ? -14.393 2.188 27.185 1.00 68.31 102 GLY A C 1
ATOM 790 O O . GLY A 1 102 ? -14.209 3.239 26.581 1.00 68.31 102 GLY A O 1
ATOM 791 N N . ALA A 1 103 ? -13.572 1.139 27.059 1.00 72.94 103 ALA A N 1
ATOM 792 C CA . ALA A 1 103 ? -12.380 1.144 26.200 1.00 72.94 103 ALA A CA 1
ATOM 793 C C . ALA A 1 103 ? -12.613 0.604 24.770 1.00 72.94 103 ALA A C 1
ATOM 795 O O . ALA A 1 103 ? -11.698 0.640 23.948 1.00 72.94 103 ALA A O 1
ATOM 796 N N . THR A 1 104 ? -13.822 0.128 24.450 1.00 79.44 104 THR A N 1
ATOM 797 C CA . THR A 1 104 ? -14.106 -0.656 23.233 1.00 79.44 104 THR A CA 1
ATOM 798 C C . THR A 1 104 ? -13.771 0.078 21.927 1.00 79.44 104 THR A C 1
ATOM 800 O O . THR A 1 104 ? -13.246 -0.543 21.013 1.00 79.44 104 THR A O 1
ATOM 803 N N . ASP A 1 105 ? -13.971 1.398 21.852 1.00 84.12 105 ASP A N 1
ATOM 804 C CA . ASP A 1 105 ? -13.641 2.203 20.661 1.00 84.12 105 ASP A CA 1
ATOM 805 C C . ASP A 1 105 ? -12.124 2.286 20.393 1.00 84.12 105 ASP A C 1
ATOM 807 O O . ASP A 1 105 ? -11.642 1.964 19.303 1.00 84.12 105 ASP A O 1
ATOM 811 N N . SER A 1 106 ? -11.342 2.637 21.421 1.00 84.69 106 SER A N 1
ATOM 812 C CA . SER A 1 106 ? -9.876 2.680 21.327 1.00 84.69 106 SER A CA 1
ATOM 813 C C . SER A 1 106 ? -9.269 1.307 21.049 1.00 84.69 106 SER A C 1
ATOM 815 O O . SER A 1 106 ? -8.280 1.192 20.331 1.00 84.69 106 SER A O 1
ATOM 817 N N . MET A 1 107 ? -9.884 0.262 21.593 1.00 87.06 107 MET A N 1
ATOM 818 C CA . MET A 1 107 ? -9.466 -1.115 21.386 1.00 87.06 107 MET A CA 1
ATOM 819 C C . MET A 1 107 ? -9.767 -1.611 19.980 1.00 87.06 107 MET A C 1
ATOM 821 O O . MET A 1 107 ? -8.922 -2.259 19.378 1.00 87.06 107 MET A O 1
ATOM 825 N N . LEU A 1 108 ? -10.938 -1.272 19.440 1.00 90.25 108 LEU A N 1
ATOM 826 C CA . LEU A 1 108 ? -11.298 -1.585 18.062 1.00 90.25 108 LEU A CA 1
ATOM 827 C C . LEU A 1 108 ? -10.378 -0.888 17.073 1.00 90.25 108 LEU A C 1
ATOM 829 O O . LEU A 1 108 ? -9.913 -1.517 16.131 1.00 90.25 108 LEU A O 1
ATOM 833 N N . THR A 1 109 ? -10.063 0.378 17.325 1.00 90.81 109 THR A N 1
ATOM 834 C CA . THR A 1 109 ? -9.084 1.143 16.545 1.00 90.81 109 THR A CA 1
ATOM 835 C C . THR A 1 109 ? -7.725 0.430 16.511 1.00 90.81 109 THR A C 1
ATOM 837 O O . THR A 1 109 ? -7.141 0.261 15.442 1.00 90.81 109 THR A O 1
ATOM 840 N N . GLU A 1 110 ? -7.230 -0.028 17.664 1.00 91.56 110 GLU A N 1
ATOM 841 C CA . GLU A 1 110 ? -5.951 -0.744 17.761 1.00 91.56 110 GLU A CA 1
ATOM 842 C C . GLU A 1 110 ? -6.007 -2.124 17.092 1.00 91.56 110 GLU A C 1
ATOM 844 O O . GLU A 1 110 ? -5.149 -2.452 16.276 1.00 91.56 110 GLU A O 1
ATOM 849 N N . ALA A 1 111 ? -7.053 -2.903 17.371 1.00 92.88 111 ALA A N 1
ATOM 850 C CA . ALA A 1 111 ? -7.234 -4.241 16.821 1.00 92.88 111 ALA A CA 1
ATOM 851 C C . ALA A 1 111 ? -7.385 -4.215 15.294 1.00 92.88 111 ALA A C 1
ATOM 853 O O . ALA A 1 111 ? -6.817 -5.058 14.608 1.00 92.88 111 ALA A O 1
ATOM 854 N N . LEU A 1 112 ? -8.094 -3.224 14.742 1.00 93.81 112 LEU A N 1
ATOM 855 C CA . LEU A 1 112 ? -8.180 -3.009 13.295 1.00 93.81 112 LEU A CA 1
ATOM 856 C C . LEU A 1 112 ? -6.833 -2.594 12.702 1.00 93.81 112 LEU A C 1
ATOM 858 O O . LEU A 1 112 ? -6.508 -3.013 11.591 1.00 93.81 112 LEU A O 1
ATOM 862 N N . ARG A 1 113 ? -6.046 -1.780 13.414 1.00 93.62 113 ARG A N 1
ATOM 863 C CA . ARG A 1 113 ? -4.708 -1.392 12.959 1.00 93.62 113 ARG A CA 1
ATOM 864 C C . ARG A 1 113 ? -3.799 -2.609 12.861 1.00 93.62 113 ARG A C 1
ATOM 866 O O . ARG A 1 113 ? -3.195 -2.808 11.810 1.00 93.62 113 ARG A O 1
ATOM 873 N N . ASP A 1 114 ? -3.757 -3.426 13.902 1.00 92.88 114 ASP A N 1
ATOM 874 C CA . ASP A 1 114 ? -2.913 -4.617 13.943 1.00 92.88 114 ASP A CA 1
ATOM 875 C C . ASP A 1 114 ? -3.406 -5.677 12.938 1.00 92.88 114 ASP A C 1
ATOM 877 O O . ASP A 1 114 ? -2.609 -6.233 12.187 1.00 92.88 114 ASP A O 1
ATOM 881 N N . ALA A 1 115 ? -4.724 -5.888 12.826 1.00 93.50 115 ALA A N 1
ATOM 882 C CA . ALA A 1 115 ? -5.308 -6.813 11.851 1.00 93.50 115 ALA A CA 1
ATOM 883 C C . ALA A 1 115 ? -5.101 -6.370 10.393 1.00 93.50 115 ALA A C 1
ATOM 885 O O . ALA A 1 115 ? -5.066 -7.210 9.498 1.00 93.50 115 ALA A O 1
ATOM 886 N N . SER A 1 116 ? -4.955 -5.067 10.136 1.00 91.12 116 SER A N 1
ATOM 887 C CA . SER A 1 116 ? -4.703 -4.552 8.785 1.00 91.12 116 SER A CA 1
ATOM 888 C C . SER A 1 116 ? -3.270 -4.778 8.289 1.00 91.12 116 SER A C 1
ATOM 890 O O . SER A 1 116 ? -3.014 -4.616 7.092 1.00 91.12 116 SER A O 1
ATOM 892 N N . GLU A 1 117 ? -2.327 -5.150 9.166 1.00 88.19 117 GLU A N 1
ATOM 893 C CA . GLU A 1 117 ? -0.932 -5.372 8.783 1.00 88.19 117 GLU A CA 1
ATOM 894 C C . GLU A 1 117 ? -0.809 -6.495 7.741 1.00 88.19 117 GLU A C 1
ATOM 896 O O . GLU A 1 117 ? -0.914 -7.679 8.042 1.00 88.19 117 GLU A O 1
ATOM 901 N N . GLY A 1 118 ? -0.537 -6.110 6.492 1.00 81.06 118 GLY A N 1
ATOM 902 C CA . GLY A 1 118 ? -0.374 -7.041 5.371 1.00 81.06 118 GLY A CA 1
ATOM 903 C C . GLY A 1 118 ? -1.620 -7.234 4.505 1.00 81.06 118 GLY A C 1
ATOM 904 O O . GLY A 1 118 ? -1.476 -7.756 3.404 1.00 81.06 118 GLY A O 1
ATOM 905 N N . GLU A 1 119 ? -2.784 -6.753 4.945 1.00 85.50 119 GLU A N 1
ATOM 906 C CA . GLU A 1 119 ? -4.042 -6.803 4.182 1.00 85.50 119 GLU A CA 1
ATOM 907 C C . GLU A 1 119 ? -4.359 -5.456 3.521 1.00 85.50 119 GLU A C 1
ATOM 909 O O . GLU A 1 119 ? -4.808 -5.407 2.382 1.00 85.50 119 GLU A O 1
ATOM 914 N N . GLY A 1 120 ? -4.089 -4.335 4.199 1.00 84.12 120 GLY A N 1
ATOM 915 C CA . GLY A 1 120 ? -4.400 -3.026 3.634 1.00 84.12 120 GLY A CA 1
ATOM 916 C C . GLY A 1 120 ? -4.064 -1.843 4.541 1.00 84.12 120 GLY A C 1
ATOM 917 O O . GLY A 1 120 ? -3.631 -1.997 5.683 1.00 84.12 120 GLY A O 1
ATOM 918 N N . PRO A 1 121 ? -4.232 -0.610 4.045 1.00 86.06 121 PRO A N 1
ATOM 919 C CA . PRO A 1 121 ? -3.873 0.586 4.788 1.00 86.06 121 PRO A CA 1
ATOM 920 C C . PRO A 1 121 ? -4.937 0.937 5.839 1.00 86.06 121 PRO A C 1
ATOM 922 O O . PRO A 1 121 ? -6.006 1.445 5.492 1.00 86.06 121 PRO A O 1
ATOM 925 N N . TYR A 1 122 ? -4.610 0.777 7.129 1.00 88.44 122 TYR A N 1
ATOM 926 C CA . TYR A 1 122 ? -5.479 1.165 8.255 1.00 88.44 122 TYR A CA 1
ATOM 927 C C . TYR A 1 122 ? -6.052 2.586 8.136 1.00 88.44 122 TYR A C 1
ATOM 929 O O . TYR A 1 122 ? -7.218 2.824 8.420 1.00 88.44 122 TYR A O 1
ATOM 937 N N . TYR A 1 123 ? -5.248 3.548 7.668 1.00 86.06 123 TYR A N 1
ATOM 938 C CA . TYR A 1 123 ? -5.655 4.955 7.546 1.00 86.06 123 TYR A CA 1
ATOM 939 C C . TYR A 1 123 ? -6.778 5.200 6.519 1.00 86.06 123 TYR A C 1
ATOM 941 O O . TYR A 1 123 ? -7.254 6.329 6.391 1.00 86.06 123 TYR A O 1
ATOM 949 N N . ARG A 1 124 ? -7.171 4.171 5.757 1.00 88.00 124 ARG A N 1
ATOM 950 C CA . ARG A 1 124 ? -8.334 4.182 4.861 1.00 88.00 124 ARG A CA 1
ATOM 951 C C . ARG A 1 124 ? -9.561 3.507 5.452 1.00 88.00 124 ARG A C 1
ATOM 953 O O . ARG A 1 124 ? -10.561 3.411 4.750 1.00 88.00 124 ARG A O 1
ATOM 960 N N . LEU A 1 125 ? -9.500 3.048 6.694 1.00 91.94 125 LEU A N 1
ATOM 961 C CA . LEU A 1 125 ? -10.665 2.582 7.423 1.00 91.94 125 LEU A CA 1
ATOM 962 C C . LEU A 1 125 ? -11.312 3.762 8.149 1.00 91.94 125 LEU A C 1
ATOM 964 O O . LEU A 1 125 ? -10.637 4.632 8.697 1.00 91.94 125 LEU A O 1
ATOM 968 N N . ASP A 1 126 ? -12.634 3.786 8.121 1.00 92.38 126 ASP A N 1
ATOM 969 C CA . ASP A 1 126 ? -13.479 4.708 8.861 1.00 92.38 126 ASP A CA 1
ATOM 970 C C . ASP A 1 126 ? -14.293 3.887 9.857 1.00 92.38 126 ASP A C 1
ATOM 972 O O . ASP A 1 126 ? -14.987 2.939 9.478 1.00 92.38 126 ASP A O 1
ATOM 976 N N . VAL A 1 127 ? -14.172 4.241 11.133 1.00 92.50 127 VAL A N 1
ATOM 977 C CA . VAL A 1 127 ? -14.881 3.592 12.235 1.00 92.50 127 VAL A CA 1
ATOM 978 C C . VAL A 1 127 ? -15.863 4.603 12.798 1.00 92.50 127 VAL A C 1
ATOM 980 O O . VAL A 1 127 ? -15.479 5.675 13.265 1.00 92.50 127 VAL A O 1
ATOM 983 N N . LYS A 1 128 ? -17.146 4.264 12.745 1.00 91.50 128 LYS A N 1
ATOM 984 C CA . LYS A 1 128 ? -18.227 5.079 13.293 1.00 91.50 128 LYS A CA 1
ATOM 985 C C . LYS A 1 128 ? -18.935 4.308 14.386 1.00 91.50 128 LYS A C 1
ATOM 987 O O . LYS A 1 128 ? -19.303 3.153 14.196 1.00 91.50 128 LYS A O 1
ATOM 992 N N . THR A 1 129 ? -19.188 4.960 15.511 1.00 88.38 129 THR A N 1
ATOM 993 C CA . THR A 1 129 ? -20.127 4.441 16.502 1.00 88.38 129 THR A CA 1
ATOM 994 C C . THR A 1 129 ? -21.538 4.474 15.920 1.00 88.38 129 THR A C 1
ATOM 996 O O . THR A 1 129 ? -21.981 5.486 15.375 1.00 88.38 129 THR A O 1
ATOM 999 N N . ALA A 1 130 ? -22.230 3.343 16.001 1.00 84.81 130 ALA A N 1
ATOM 1000 C CA . ALA A 1 130 ? -23.627 3.220 15.620 1.00 84.81 130 ALA A CA 1
ATOM 1001 C C . ALA A 1 130 ? -24.498 3.208 16.878 1.00 84.81 130 ALA A C 1
ATOM 1003 O O . ALA A 1 130 ? -24.081 2.713 17.929 1.00 84.81 130 ALA A O 1
ATOM 1004 N N . ASP A 1 131 ? -25.716 3.741 16.770 1.00 77.38 131 ASP A N 1
ATOM 1005 C CA . ASP A 1 131 ? -26.648 3.747 17.893 1.00 77.38 131 ASP A CA 1
ATOM 1006 C C . ASP A 1 131 ? -26.935 2.309 18.351 1.00 77.38 131 ASP A C 1
ATOM 1008 O O . ASP A 1 131 ? -27.245 1.411 17.553 1.00 77.38 131 ASP A O 1
ATOM 1012 N N . ALA A 1 132 ? -26.831 2.088 19.663 1.00 64.62 132 ALA A N 1
ATOM 1013 C CA . ALA A 1 132 ? -27.228 0.829 20.268 1.00 64.62 132 ALA A CA 1
ATOM 1014 C C . ALA A 1 132 ? -28.716 0.589 19.982 1.00 64.62 132 ALA A C 1
ATOM 1016 O O . ALA A 1 132 ? -29.556 1.481 20.139 1.00 64.62 132 ALA A O 1
ATOM 1017 N N . ARG A 1 133 ? -29.057 -0.625 19.548 1.00 62.00 133 ARG A N 1
ATOM 1018 C CA . ARG A 1 133 ? -30.453 -0.998 19.326 1.00 62.00 133 ARG A CA 1
ATOM 1019 C C . ARG A 1 133 ? -31.155 -1.026 20.686 1.00 62.00 133 ARG A C 1
ATOM 1021 O O . ARG A 1 133 ? -30.626 -1.609 21.629 1.00 62.00 133 ARG A O 1
ATOM 1028 N N . GLU A 1 134 ? -32.328 -0.397 20.804 1.00 51.72 134 GLU A N 1
ATOM 1029 C CA . GLU A 1 134 ? -33.094 -0.397 22.060 1.00 51.72 134 GLU A CA 1
ATOM 1030 C C . GLU A 1 134 ? -33.259 -1.834 22.594 1.00 51.72 134 GLU A C 1
ATOM 1032 O O . GLU A 1 134 ? -33.908 -2.669 21.965 1.00 51.72 134 GLU A O 1
ATOM 1037 N N . GLY A 1 135 ? -32.665 -2.117 23.759 1.00 53.84 135 GLY A N 1
ATOM 1038 C CA . GLY A 1 135 ? -32.759 -3.411 24.446 1.00 53.84 135 GLY A CA 1
ATOM 1039 C C . GLY A 1 135 ? -31.550 -4.346 24.303 1.00 53.84 135 GLY A C 1
ATOM 1040 O O . GLY A 1 135 ? -31.466 -5.305 25.069 1.00 53.84 135 GLY A O 1
ATOM 1041 N N . GLU A 1 136 ? -30.596 -4.067 23.411 1.00 58.69 136 GLU A N 1
ATOM 1042 C CA . GLU A 1 136 ? -29.318 -4.789 23.327 1.00 58.69 136 GLU A CA 1
ATOM 1043 C C . GLU A 1 136 ? -28.243 -3.996 24.077 1.00 58.69 136 GLU A C 1
ATOM 1045 O O . GLU A 1 136 ? -27.761 -2.964 23.618 1.00 58.69 136 GLU A O 1
ATOM 1050 N N . GLY A 1 137 ? -27.900 -4.448 25.286 1.00 60.16 137 GLY A N 1
ATOM 1051 C CA . GLY A 1 137 ? -26.795 -3.888 26.061 1.00 60.16 137 GLY A CA 1
ATOM 1052 C C . GLY A 1 137 ? -25.462 -4.193 25.381 1.00 60.16 137 GLY A C 1
ATOM 1053 O O . GLY A 1 137 ? -24.863 -5.236 25.636 1.00 60.16 137 GLY A O 1
ATOM 1054 N N . GLY A 1 138 ? -25.012 -3.297 24.507 1.00 74.50 138 GLY A N 1
ATOM 1055 C CA . GLY A 1 138 ? -23.801 -3.489 23.724 1.00 74.50 138 GLY A CA 1
ATOM 1056 C C . GLY A 1 138 ? -23.410 -2.265 22.906 1.00 74.50 138 GLY A C 1
ATOM 1057 O O . GLY A 1 138 ? -24.248 -1.415 22.606 1.00 74.50 138 GLY A O 1
ATOM 1058 N N . ASP A 1 139 ? -22.130 -2.188 22.550 1.00 86.12 139 ASP A N 1
ATOM 1059 C CA . ASP A 1 139 ? -21.610 -1.129 21.684 1.00 86.12 139 ASP A CA 1
ATOM 1060 C C . ASP A 1 139 ? -21.648 -1.627 20.234 1.00 86.12 139 ASP A C 1
ATOM 1062 O O . ASP A 1 139 ? -21.267 -2.769 19.960 1.00 86.12 139 ASP A O 1
ATOM 1066 N N . ARG A 1 140 ? -22.110 -0.788 19.300 1.00 89.56 140 ARG A N 1
ATOM 1067 C CA . ARG A 1 140 ? -22.119 -1.100 17.866 1.00 89.56 140 ARG A CA 1
ATOM 1068 C C . ARG A 1 140 ? -21.197 -0.156 17.116 1.00 89.56 140 ARG A C 1
ATOM 1070 O O . ARG A 1 140 ? -21.184 1.048 17.369 1.00 89.56 140 ARG A O 1
ATOM 1077 N N . PHE A 1 141 ? -20.461 -0.707 16.165 1.00 91.50 141 PHE A N 1
ATOM 1078 C CA . PHE A 1 141 ? -19.515 0.022 15.340 1.00 91.50 141 PHE A CA 1
ATOM 1079 C C . PHE A 1 141 ? -19.739 -0.336 13.882 1.00 91.50 141 PHE A C 1
ATOM 1081 O O . PHE A 1 141 ? -19.822 -1.507 13.521 1.00 91.50 141 PHE A O 1
ATOM 1088 N N . GLN A 1 142 ? -19.818 0.678 13.038 1.00 93.94 142 GLN A N 1
ATOM 1089 C CA . GLN A 1 142 ? -19.741 0.512 11.603 1.00 93.94 142 GLN A CA 1
ATOM 1090 C C . GLN A 1 142 ? -18.294 0.733 11.174 1.00 93.94 142 GLN A C 1
ATOM 1092 O O . GLN A 1 142 ? -17.726 1.792 11.439 1.00 93.94 142 GLN A O 1
ATOM 1097 N N . VAL A 1 143 ? -17.723 -0.250 10.486 1.00 94.12 143 VAL A N 1
ATOM 1098 C CA . VAL A 1 143 ? -16.387 -0.158 9.896 1.00 94.12 143 VAL A CA 1
ATOM 1099 C C . VAL A 1 143 ? -16.551 -0.208 8.381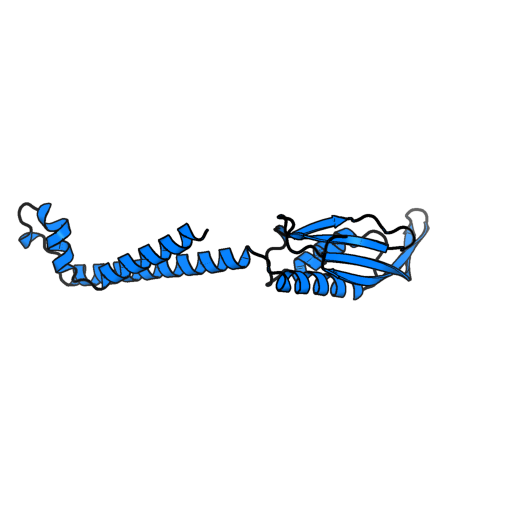 1.00 94.12 143 VAL A C 1
ATOM 1101 O O . VAL A 1 143 ? -17.189 -1.112 7.844 1.00 94.12 143 VAL A O 1
ATOM 1104 N N . SER A 1 144 ? -16.019 0.783 7.680 1.00 94.00 144 SER A N 1
ATOM 1105 C CA . SER A 1 144 ? -16.020 0.846 6.213 1.00 94.00 144 SER A CA 1
ATOM 1106 C C . SER A 1 144 ? -14.716 1.450 5.716 1.00 94.00 144 SER A C 1
ATOM 1108 O O . SER A 1 144 ? -13.908 1.921 6.512 1.00 94.00 144 SER A O 1
ATOM 1110 N N . THR A 1 145 ? -14.508 1.503 4.403 1.00 92.69 145 THR A N 1
ATOM 1111 C CA . THR A 1 145 ? -13.451 2.370 3.870 1.00 92.69 145 THR A CA 1
ATOM 1112 C C . THR A 1 145 ? -13.817 3.849 4.070 1.00 92.69 145 THR A C 1
ATOM 1114 O O . THR A 1 145 ? -14.984 4.192 4.286 1.00 92.69 145 THR A O 1
ATOM 1117 N N . THR A 1 146 ? -12.846 4.755 3.956 1.00 88.88 146 THR A N 1
ATOM 1118 C CA . THR A 1 146 ? -13.060 6.216 3.975 1.00 88.88 146 THR A CA 1
ATOM 1119 C C . THR A 1 146 ? -13.959 6.704 2.839 1.00 88.88 146 THR A C 1
ATOM 1121 O O . THR A 1 146 ? -14.563 7.771 2.942 1.00 88.88 146 THR A O 1
ATOM 1124 N N . GLU A 1 147 ? -14.082 5.918 1.768 1.00 88.06 147 GLU A N 1
ATOM 1125 C CA . GLU A 1 147 ? -15.003 6.156 0.652 1.00 88.06 147 GLU A CA 1
ATOM 1126 C C . GLU A 1 147 ? -16.409 5.577 0.913 1.00 88.06 147 GLU A C 1
ATOM 1128 O O . GLU A 1 147 ? -17.328 5.789 0.122 1.00 88.06 147 GLU A O 1
ATOM 1133 N N . GLY A 1 148 ? -16.609 4.894 2.047 1.00 87.62 148 GLY A N 1
ATOM 1134 C CA . GLY A 1 148 ? -17.869 4.259 2.439 1.00 87.62 148 GLY A CA 1
ATOM 1135 C C . GLY A 1 148 ? -18.115 2.902 1.778 1.00 87.62 148 GLY A C 1
ATOM 1136 O O . GLY A 1 148 ? -19.243 2.406 1.792 1.00 87.62 148 GLY A O 1
ATOM 1137 N N . GLU A 1 149 ? -17.087 2.299 1.184 1.00 90.12 149 GLU A N 1
ATOM 1138 C CA . GLU A 1 149 ? -17.180 0.983 0.558 1.00 90.12 149 GLU A CA 1
ATOM 1139 C C . GLU A 1 149 ? -17.063 -0.138 1.596 1.00 90.12 149 GLU A C 1
ATOM 1141 O O . GLU A 1 149 ? -16.487 0.039 2.671 1.00 90.12 149 GLU A O 1
ATOM 1146 N N . PHE A 1 150 ? -17.631 -1.296 1.249 1.00 93.31 150 PHE A N 1
ATOM 1147 C CA . PHE A 1 150 ? -17.604 -2.525 2.052 1.00 93.31 150 PHE A CA 1
ATOM 1148 C C . PHE A 1 150 ? -17.954 -2.303 3.536 1.00 93.31 150 PHE A C 1
ATOM 1150 O O . PHE A 1 150 ? -17.139 -2.608 4.402 1.00 93.31 150 PHE A O 1
ATOM 1157 N N . PRO A 1 151 ? -19.143 -1.757 3.858 1.00 95.50 151 PRO A N 1
ATOM 1158 C CA . PRO A 1 151 ? -19.520 -1.550 5.247 1.00 95.50 151 PRO A CA 1
ATOM 1159 C C . PRO A 1 151 ? -19.728 -2.891 5.960 1.00 95.50 151 PRO A C 1
ATOM 1161 O O . PRO A 1 151 ? -20.380 -3.790 5.423 1.00 95.50 151 PRO A O 1
ATOM 1164 N N . PHE A 1 152 ? -19.208 -2.980 7.179 1.00 95.38 152 PHE A N 1
ATOM 1165 C CA . PHE A 1 152 ? -19.472 -4.042 8.140 1.00 95.38 152 PHE A CA 1
ATOM 1166 C C . PHE A 1 152 ? -20.021 -3.437 9.424 1.00 95.38 152 PHE A C 1
ATOM 1168 O O . PHE A 1 152 ? -19.570 -2.379 9.872 1.00 95.38 152 PHE A O 1
ATOM 1175 N N . CYS A 1 153 ? -20.970 -4.136 10.030 1.00 94.12 153 CYS A N 1
ATOM 1176 C CA . CYS A 1 153 ? -21.492 -3.802 11.336 1.00 94.12 153 CYS A CA 1
ATOM 1177 C C . CYS A 1 153 ? -20.951 -4.783 12.373 1.00 94.12 153 CYS A C 1
ATOM 1179 O O . CYS A 1 153 ? -21.209 -5.983 12.295 1.00 94.12 153 CYS A O 1
ATOM 1181 N N . LEU A 1 154 ? -20.220 -4.264 13.354 1.00 92.31 154 LEU A N 1
ATOM 1182 C CA . LEU A 1 154 ? -19.780 -5.004 14.527 1.00 92.31 154 LEU A CA 1
ATOM 1183 C C . LEU A 1 154 ? -20.690 -4.650 15.696 1.00 92.31 154 LEU A C 1
ATOM 1185 O O . LEU A 1 154 ? -20.943 -3.473 15.958 1.00 92.31 154 LEU A O 1
ATOM 1189 N N . ALA A 1 155 ? -21.146 -5.653 16.430 1.00 91.00 155 ALA A N 1
ATOM 1190 C CA . ALA A 1 155 ? -21.836 -5.460 17.697 1.00 91.00 155 ALA A CA 1
ATOM 1191 C C . ALA A 1 155 ? -21.115 -6.237 18.794 1.00 91.00 155 ALA A C 1
ATOM 1193 O O . ALA A 1 155 ? -20.837 -7.418 18.620 1.00 91.00 155 ALA A O 1
ATOM 1194 N N . PHE A 1 156 ? -20.840 -5.590 19.924 1.00 88.06 156 PHE A N 1
ATOM 1195 C CA . PHE A 1 156 ? -20.242 -6.223 21.096 1.00 88.06 156 PHE A CA 1
ATOM 1196 C C . PHE A 1 156 ? -21.267 -6.324 22.216 1.00 88.06 156 PHE A C 1
ATOM 1198 O O . PHE A 1 156 ? -21.725 -5.314 22.748 1.00 88.06 156 PHE A O 1
ATOM 1205 N N . THR A 1 157 ? -21.585 -7.548 22.615 1.00 87.88 157 THR A N 1
ATOM 1206 C CA . THR A 1 157 ? -22.375 -7.838 23.810 1.00 87.88 157 THR A CA 1
ATOM 1207 C C . THR A 1 157 ? -21.441 -7.950 25.007 1.00 87.88 157 THR A C 1
ATOM 1209 O O . THR A 1 157 ? -20.450 -8.677 24.958 1.00 87.88 157 THR A O 1
ATOM 1212 N N . LYS A 1 158 ? -21.757 -7.232 26.088 1.00 85.81 158 LYS A N 1
ATOM 1213 C CA . LYS A 1 158 ? -20.957 -7.217 27.321 1.00 85.81 158 LYS A CA 1
ATOM 1214 C C . LYS A 1 158 ? -21.517 -8.217 28.324 1.00 85.81 158 LYS A C 1
ATOM 1216 O O . LYS A 1 158 ? -22.700 -8.156 28.665 1.00 85.81 158 LYS A O 1
ATOM 1221 N N . LYS A 1 159 ? -20.665 -9.094 28.849 1.00 85.06 159 LYS A N 1
ATOM 1222 C CA . LYS A 1 159 ? -20.995 -9.990 29.959 1.00 85.06 159 LYS A CA 1
ATOM 1223 C C . LYS A 1 159 ? -20.008 -9.766 31.096 1.00 85.06 159 LYS A C 1
ATOM 1225 O O . LYS A 1 159 ? -18.813 -9.922 30.909 1.00 85.06 159 LYS A O 1
ATOM 1230 N N . GLU A 1 160 ? -20.506 -9.398 32.270 1.00 82.19 160 GLU A N 1
ATOM 1231 C CA . GLU A 1 160 ? -19.660 -9.196 33.451 1.00 82.19 160 GLU A CA 1
ATOM 1232 C C . GLU A 1 160 ? -18.944 -10.505 33.816 1.00 82.19 160 GLU A C 1
ATOM 1234 O O . GLU A 1 160 ? -19.592 -11.543 34.003 1.00 82.19 160 GLU A O 1
ATOM 1239 N N . SER A 1 161 ? -17.614 -10.456 33.880 1.00 81.44 161 SER A N 1
ATOM 1240 C CA . SER A 1 161 ? -16.757 -11.616 34.149 1.00 81.44 161 SER A CA 1
ATOM 1241 C C . SER A 1 161 ? -15.917 -11.468 35.414 1.00 81.44 161 SER A C 1
ATOM 1243 O O . SER A 1 161 ? -15.439 -12.469 35.954 1.00 81.44 161 SER A O 1
ATOM 1245 N N . GLY A 1 162 ? -15.827 -10.255 35.968 1.00 81.50 162 GLY A N 1
ATOM 1246 C CA . GLY A 1 162 ? -15.148 -10.009 37.232 1.00 81.50 162 GLY A CA 1
ATOM 1247 C C . GLY A 1 162 ? -14.895 -8.531 37.503 1.00 81.50 162 GLY A C 1
ATOM 1248 O O . GLY A 1 162 ? -15.655 -7.658 37.090 1.00 81.50 162 GLY A O 1
ATOM 1249 N N . GLY A 1 163 ? -13.821 -8.253 38.235 1.00 81.56 163 GLY A N 1
ATOM 1250 C CA . GLY A 1 163 ? -13.339 -6.901 38.468 1.00 81.56 163 GLY A CA 1
ATOM 1251 C C . GLY A 1 163 ? -12.131 -6.873 39.395 1.00 81.56 163 GLY A C 1
ATOM 1252 O O . GLY A 1 163 ? -11.964 -7.744 40.254 1.00 81.56 163 GLY A O 1
ATOM 1253 N N . PHE A 1 164 ? -11.296 -5.848 39.251 1.00 80.62 164 PHE A N 1
ATOM 1254 C CA . PHE A 1 164 ? -10.127 -5.635 40.102 1.00 80.62 164 PHE A CA 1
ATOM 1255 C C . PHE A 1 164 ? -10.306 -4.404 40.993 1.00 80.62 164 PHE A C 1
ATOM 1257 O O . PHE A 1 164 ? -10.947 -3.417 40.629 1.00 80.62 164 PHE A O 1
ATOM 1264 N N . ALA A 1 165 ? -9.745 -4.465 42.201 1.00 83.94 165 ALA A N 1
ATOM 1265 C CA . ALA A 1 165 ? -9.822 -3.379 43.169 1.00 83.94 165 ALA A CA 1
ATOM 1266 C C . ALA A 1 165 ? -8.631 -2.427 43.011 1.00 83.94 165 ALA A C 1
ATOM 1268 O O . ALA A 1 165 ? -7.476 -2.835 43.143 1.00 83.94 165 ALA A O 1
ATOM 1269 N N . VAL A 1 166 ? -8.916 -1.147 42.790 1.00 84.81 166 VAL A N 1
ATOM 1270 C CA . VAL A 1 166 ? -7.917 -0.076 42.738 1.00 84.81 166 VAL A CA 1
ATOM 1271 C C . VAL A 1 166 ? -7.956 0.703 44.058 1.00 84.81 166 VAL A C 1
ATOM 1273 O O . VAL A 1 166 ? -9.028 1.179 44.452 1.00 84.81 166 VAL A O 1
ATOM 1276 N N . PRO A 1 167 ? -6.824 0.835 44.776 1.00 84.31 167 PRO A N 1
ATOM 1277 C CA . PRO A 1 167 ? -6.760 1.640 45.990 1.00 84.31 167 PRO A CA 1
ATOM 1278 C C . PRO A 1 167 ? -6.827 3.138 45.657 1.00 84.31 167 PRO A C 1
ATOM 1280 O O . PRO A 1 167 ? -6.055 3.650 44.846 1.00 84.31 167 PRO A O 1
ATOM 1283 N N . GLY A 1 168 ? -7.755 3.838 46.302 1.00 83.56 168 GLY A N 1
ATOM 1284 C CA . GLY A 1 168 ? -7.919 5.284 46.235 1.00 83.56 168 GLY A CA 1
ATOM 1285 C C . GLY A 1 168 ? -6.913 6.020 47.119 1.00 83.56 168 GLY A C 1
ATOM 1286 O O . GLY A 1 168 ? -6.427 5.499 48.125 1.00 83.56 168 GLY A O 1
ATOM 1287 N N . ALA A 1 169 ? -6.613 7.269 46.757 1.00 78.25 169 ALA A N 1
ATOM 1288 C CA . ALA A 1 169 ? -5.686 8.130 47.500 1.00 78.25 169 ALA A CA 1
ATOM 1289 C C . ALA A 1 169 ? -6.157 8.454 48.936 1.00 78.25 169 ALA A C 1
ATOM 1291 O O . ALA A 1 169 ? -5.364 8.875 49.774 1.00 78.25 169 ALA A O 1
ATOM 1292 N N . ASP A 1 170 ? -7.441 8.248 49.217 1.00 84.56 170 ASP A N 1
ATOM 1293 C CA . ASP A 1 170 ? -8.115 8.408 50.505 1.00 84.56 170 ASP A CA 1
ATOM 1294 C C . ASP A 1 170 ? -8.192 7.103 51.326 1.00 84.56 170 ASP A C 1
ATOM 1296 O O . ASP A 1 170 ? -8.769 7.091 52.414 1.00 84.56 170 ASP A O 1
ATOM 1300 N N . GLY A 1 171 ? -7.613 6.005 50.828 1.00 80.19 171 GLY A N 1
ATOM 1301 C CA . GLY A 1 171 ? -7.695 4.681 51.450 1.00 80.19 171 GLY A CA 1
ATOM 1302 C C . GLY A 1 171 ? -8.991 3.922 51.144 1.00 80.19 171 GLY A C 1
ATOM 1303 O O . GLY A 1 171 ? -9.189 2.830 51.679 1.00 80.19 171 GLY A O 1
ATOM 1304 N N . SER A 1 172 ? -9.865 4.464 50.289 1.00 84.38 172 SER A N 1
ATOM 1305 C CA . SER A 1 172 ? -11.014 3.731 49.752 1.00 84.38 172 SER A CA 1
ATOM 1306 C C . SER A 1 172 ? -10.571 2.696 48.706 1.00 84.38 172 SER A C 1
ATOM 1308 O O . SER A 1 172 ? -9.456 2.746 48.191 1.00 84.38 172 SER A O 1
ATOM 1310 N N . THR A 1 173 ? -11.426 1.722 48.392 1.00 82.69 173 THR A N 1
ATOM 1311 C CA . THR A 1 173 ? -11.207 0.782 47.279 1.00 82.69 173 THR A CA 1
ATOM 1312 C C . THR A 1 173 ? -12.329 0.948 46.269 1.00 82.69 173 THR A C 1
ATOM 1314 O O . THR A 1 173 ? -13.503 0.883 46.626 1.00 82.69 173 THR A O 1
ATOM 1317 N N . THR A 1 174 ? -11.966 1.181 45.008 1.00 84.19 174 THR A N 1
ATOM 1318 C CA . THR A 1 174 ? -12.917 1.213 43.890 1.00 84.19 174 THR A CA 1
ATOM 1319 C C . THR A 1 174 ? -12.758 -0.073 43.093 1.00 84.19 174 THR A C 1
ATOM 1321 O O . THR A 1 174 ? -11.643 -0.414 42.704 1.00 84.19 174 THR A O 1
ATOM 1324 N N . VAL A 1 175 ? -13.853 -0.800 42.873 1.00 81.62 175 VAL A N 1
ATOM 1325 C CA . VAL A 1 175 ? -13.851 -2.000 42.026 1.00 81.62 175 VAL A CA 1
ATOM 1326 C C . VAL A 1 175 ? -14.135 -1.566 40.595 1.00 81.62 175 VAL A C 1
ATOM 1328 O O . VAL A 1 175 ? -15.175 -0.964 40.330 1.00 81.62 175 VAL A O 1
ATOM 1331 N N . VAL A 1 176 ? -13.200 -1.848 39.693 1.00 82.06 176 VAL A N 1
ATOM 1332 C CA . VAL A 1 176 ? -13.378 -1.655 38.253 1.00 82.06 176 VAL A CA 1
ATOM 1333 C C . VAL A 1 176 ? -13.909 -2.972 37.688 1.00 82.06 176 VAL A C 1
ATOM 1335 O O . VAL A 1 176 ? -13.193 -3.970 37.774 1.00 82.06 176 VAL A O 1
ATOM 1338 N N . PRO A 1 177 ? -15.152 -3.015 37.176 1.00 81.31 177 PRO A N 1
ATOM 1339 C CA . PRO A 1 177 ? -15.706 -4.230 36.596 1.00 81.31 177 PRO A CA 1
ATOM 1340 C C . PRO A 1 177 ? -15.007 -4.575 35.276 1.00 81.31 177 PRO A C 1
ATOM 1342 O O . PRO A 1 177 ? -14.719 -3.689 34.465 1.00 81.31 177 PRO A O 1
ATOM 1345 N N . GLU A 1 178 ? -14.775 -5.866 35.073 1.00 83.06 178 GLU A N 1
ATOM 1346 C CA . GLU A 1 178 ? -14.264 -6.463 33.840 1.00 83.06 178 GLU A CA 1
ATOM 1347 C C . GLU A 1 178 ? -15.396 -7.189 33.113 1.00 83.06 178 GLU A C 1
ATOM 1349 O O . GLU A 1 178 ? -16.279 -7.801 33.730 1.00 83.06 178 GLU A O 1
ATOM 1354 N N . TYR A 1 179 ? -15.370 -7.094 31.787 1.00 82.94 179 TYR A N 1
ATOM 1355 C CA . TYR A 1 179 ? -16.382 -7.677 30.922 1.00 82.94 179 TYR A CA 1
ATOM 1356 C C . TYR A 1 179 ? -15.722 -8.576 29.886 1.00 82.94 179 TYR A C 1
ATOM 1358 O O . TYR A 1 179 ? -14.791 -8.156 29.197 1.00 82.94 179 TYR A O 1
ATOM 1366 N N . ASP A 1 180 ? -16.276 -9.773 29.736 1.00 84.81 180 ASP A N 1
ATOM 1367 C CA . ASP A 1 180 ? -16.071 -10.594 28.554 1.00 84.81 180 ASP A CA 1
ATOM 1368 C C . ASP A 1 180 ? -16.939 -10.017 27.437 1.00 84.81 180 ASP A C 1
ATOM 1370 O O . ASP A 1 180 ? -18.131 -9.721 27.625 1.00 84.81 180 ASP A O 1
ATOM 1374 N N . LEU A 1 181 ? -16.333 -9.843 26.271 1.00 84.88 181 LEU A N 1
ATOM 1375 C CA . LEU A 1 181 ? -17.014 -9.347 25.088 1.00 84.88 181 LEU A CA 1
ATOM 1376 C C . LEU A 1 181 ? -17.344 -10.522 24.174 1.00 84.88 181 LEU A C 1
ATOM 1378 O O . LEU A 1 181 ? -16.551 -11.440 23.998 1.00 84.88 181 LEU A O 1
ATOM 1382 N N . THR A 1 182 ? -18.540 -10.504 23.598 1.00 87.62 182 THR A N 1
ATOM 1383 C CA . THR A 1 182 ? -18.909 -11.390 22.490 1.00 87.62 182 THR A CA 1
ATOM 1384 C C . THR A 1 182 ? -19.321 -10.520 21.323 1.00 87.62 182 THR A C 1
ATOM 1386 O O . THR A 1 182 ? -20.182 -9.651 21.475 1.00 87.62 182 THR A O 1
ATOM 1389 N N . SER A 1 183 ? -18.699 -10.729 20.179 1.00 89.56 183 SER A N 1
ATOM 1390 C CA . SER A 1 183 ? -18.912 -9.964 18.966 1.00 89.56 183 SER A CA 1
ATOM 1391 C C . SER A 1 183 ? -19.881 -10.672 18.019 1.00 89.56 183 SER A C 1
ATOM 1393 O O . SER A 1 183 ? -19.998 -11.899 17.985 1.00 89.56 183 SER A O 1
ATOM 1395 N N . SER A 1 184 ? -20.588 -9.883 17.222 1.00 91.38 184 SER A N 1
ATOM 1396 C CA . SER A 1 184 ? -21.211 -10.338 15.985 1.00 91.38 184 SER A CA 1
ATOM 1397 C C . SER A 1 184 ? -20.775 -9.418 14.857 1.00 91.38 184 SER A C 1
ATOM 1399 O O . SER A 1 184 ? -20.795 -8.195 15.005 1.00 91.38 184 SER A O 1
ATOM 1401 N N . VAL A 1 185 ? -20.382 -10.013 13.735 1.00 92.62 185 VAL A N 1
ATOM 1402 C CA . VAL A 1 185 ? -19.960 -9.292 12.534 1.00 92.62 185 VAL A CA 1
ATOM 1403 C C . VAL A 1 185 ? -20.974 -9.563 11.434 1.00 92.62 185 VAL A C 1
ATOM 1405 O O . VAL A 1 185 ? -21.094 -10.695 10.964 1.00 92.62 185 VAL A O 1
ATOM 1408 N N . ASP A 1 186 ? -21.671 -8.516 11.009 1.00 93.38 186 ASP A N 1
ATOM 1409 C CA . ASP A 1 186 ? -22.640 -8.560 9.920 1.00 93.38 186 ASP A CA 1
ATOM 1410 C C . ASP A 1 186 ? -22.152 -7.733 8.727 1.00 93.38 186 ASP A C 1
ATOM 1412 O O . ASP A 1 186 ? -21.611 -6.635 8.874 1.00 93.38 186 ASP A O 1
ATOM 1416 N N . GLU A 1 187 ? -22.363 -8.252 7.519 1.00 92.88 187 GLU A N 1
ATOM 1417 C CA . GLU A 1 187 ? -22.121 -7.499 6.288 1.00 92.88 187 GLU A CA 1
ATOM 1418 C C . GLU A 1 187 ? -23.208 -6.433 6.099 1.00 92.88 187 GLU A C 1
ATOM 1420 O O . GLU A 1 187 ? -24.405 -6.730 6.144 1.00 92.88 187 GLU A O 1
ATOM 1425 N N . GLY A 1 188 ? -22.798 -5.197 5.822 1.00 91.31 188 GLY A N 1
ATOM 1426 C CA . GLY A 1 188 ? -23.695 -4.063 5.630 1.00 91.31 188 GLY A CA 1
ATOM 1427 C C . GLY A 1 188 ? -23.512 -2.960 6.667 1.00 91.31 188 GLY A C 1
ATOM 1428 O O . GLY A 1 188 ? -22.637 -2.994 7.530 1.00 91.31 188 GLY A O 1
ATOM 1429 N N . THR A 1 189 ? -24.339 -1.926 6.547 1.00 91.00 189 THR A N 1
ATOM 1430 C CA . THR A 1 189 ? -24.366 -0.829 7.514 1.00 91.00 189 THR A CA 1
ATOM 1431 C C . THR A 1 189 ? -25.030 -1.280 8.812 1.00 91.00 189 THR A C 1
ATOM 1433 O O . THR A 1 189 ? -25.956 -2.097 8.789 1.00 91.00 189 THR A O 1
ATOM 1436 N N . CYS A 1 190 ? -24.594 -0.703 9.931 1.00 87.12 190 CYS A N 1
ATOM 1437 C CA . CYS A 1 190 ? -25.425 -0.650 11.125 1.00 87.12 190 CYS A CA 1
ATOM 1438 C C . CYS A 1 190 ? -26.625 0.292 10.887 1.00 87.12 190 CYS A C 1
ATOM 1440 O O . CYS A 1 190 ? -27.643 0.055 11.567 1.00 87.12 190 CYS A O 1
#

Sequence (190 aa):
MVGVIALFFILAAVFVVLGCVDQRRLYWRLSAWRYRDPAANEPSDAANRVGRFAALLLAGVWLFAGCRAMDFADGDSWTREEMRTVVVAAAETIEADAHPSGATDSMLTEALRDASEGEGPYYRLDVKTADAREGEGGDRFQVSTTEGEFPFCLAFTKKESGGFAVPGADGSTTVVPEYDLTSSVDEGTC